Protein 6GI4 (pdb70)

Secondary structure (DSSP, 8-state):
---TT-SPP--HHHHHHHHTTHHHHHHHHHHHT--HHHHHHHHHHHTTT-TT-EETTTEETTTTEEIIIIIHHHHHHTT-SS---HHHHHSHHHHHHHHHHHHHHHHHTTTTT---HHHHHHHHHHHHHH-HHHHHHTT-SSHHHHHHHHTTS-HHHHHHHHHHH-S-THHHHHHHHHHHHHHHHGGG--

B-factor: mean 21.59, std 10.92, range [9.14, 87.13]

Sequence (190 aa):
KHDYTNNPPWNAKVPVQRAMQWMPISQKAGAAWGVDPQLITAIIAIESGGNPNAVVSKKANAIIGLMQQLKASTSSGRDVYRRMMGWSGEPTTSELKNPERNISSMMGAAYLNILETGPLAGIEEDPKVLQYALVVSYANGAGALLRTFSSDRKKAISKINDLDADEFLEHVARNHPAPQAPRYIYKLEQALDAMMLEHHH

Nearest PDB structures (foldseek):
  6gi4-assembly1_B  TM=1.005E+00  e=3.258E-29  Escherichia coli
  6gi3-assembly1_B  TM=1.004E+00  e=4.577E-28  Escherichia coli
  6ghy-assembly2_A  TM=9.962E-01  e=3.650E-27  Escherichia coli K-12
  6ghz-assembly2_A  TM=9.955E-01  e=2.776E-26  Escherichia coli K-12
  4hjv-assembly2_B  TM=9.973E-01  e=7.479E-26  Escherichia coli K-12

Structure (mmCIF, N/CA/C/O backbone):
data_6GI4
#
_entry.id   6GI4
#
_cell.length_a   56.636
_cell.length_b   56.636
_cell.length_c   110.434
_cell.angle_alpha   90.00
_cell.angle_beta   90.00
_cell.angle_gamma   90.00
#
_symmetry.space_group_name_H-M   'P 41 21 2'
#
loop_
_entity.id
_entity.type
_entity.pdbx_description
1 polymer 'Endo-type membrane-bound lytic murein transglycosylase A'
2 non-polymer 2-AMINO-2-HYDROXYMETHYL-PROPANE-1,3-DIOL
3 water water
#
loop_
_atom_site.group_PDB
_atom_site.id
_atom_site.type_symbol
_atom_site.label_atom_id
_atom_site.label_alt_id
_atom_site.label_comp_id
_atom_site.label_asym_id
_atom_site.label_entity_id
_atom_site.label_seq_id
_atom_site.pdbx_PDB_ins_code
_atom_site.Cartn_x
_atom_site.Cartn_y
_atom_site.Cartn_z
_atom_site.occupancy
_atom_site.B_iso_or_equiv
_atom_site.auth_seq_id
_atom_site.auth_comp_id
_atom_site.auth_asym_id
_atom_site.auth_atom_id
_atom_site.pdbx_PDB_model_num
ATOM 1 N N . LYS A 1 2 ? 96.322 43.308 8.403 1.00 43.26 19 LYS B N 1
ATOM 2 C CA . LYS A 1 2 ? 95.930 43.745 7.031 1.00 38.01 19 LYS B CA 1
ATOM 3 C C . LYS A 1 2 ? 94.686 42.952 6.600 1.00 33.70 19 LYS B C 1
ATOM 4 O O . LYS A 1 2 ? 94.775 41.897 5.958 1.00 37.86 19 LYS B O 1
ATOM 10 N N . HIS A 1 3 ? 93.523 43.486 6.989 1.00 24.79 20 HIS B N 1
ATOM 11 C CA . HIS A 1 3 ? 92.211 42.887 6.834 1.00 19.90 20 HIS B CA 1
ATOM 12 C C . HIS A 1 3 ? 91.850 42.623 5.360 1.00 20.07 20 HIS B C 1
ATOM 13 O O . HIS A 1 3 ? 91.916 43.543 4.547 1.00 21.03 20 HIS B O 1
ATOM 20 N N . ASP A 1 4 ? 91.421 41.374 5.087 1.00 20.96 21 ASP B N 1
ATOM 21 C CA . ASP A 1 4 ? 90.918 40.890 3.783 1.00 23.13 21 ASP B CA 1
ATOM 22 C C . ASP A 1 4 ? 89.424 41.255 3.680 1.00 19.79 21 ASP B C 1
ATOM 23 O O . ASP A 1 4 ? 88.511 40.394 3.612 1.00 20.40 21 ASP B O 1
ATOM 28 N N . TYR A 1 5 ? 89.203 42.567 3.619 1.00 18.95 22 TYR B N 1
ATOM 29 C CA . TYR A 1 5 ? 87.863 43.151 3.881 1.00 18.66 22 TYR B CA 1
ATOM 30 C C . TYR A 1 5 ? 86.884 42.977 2.715 1.00 19.98 22 TYR B C 1
ATOM 31 O O . TYR A 1 5 ? 85.735 43.207 2.871 1.00 17.69 22 TYR B O 1
ATOM 40 N N . THR A 1 6 ? 87.349 42.495 1.563 1.00 18.64 23 THR B N 1
ATOM 41 C CA . THR A 1 6 ? 86.436 42.265 0.421 1.00 19.31 23 THR B CA 1
ATOM 42 C C . THR A 1 6 ? 85.961 40.814 0.389 1.00 20.32 23 THR B C 1
ATOM 43 O O . THR A 1 6 ? 85.172 40.488 -0.488 1.00 20.34 23 THR B O 1
ATOM 47 N N A ASN A 1 7 ? 86.431 39.983 1.344 0.50 20.61 24 ASN B N 1
ATOM 48 N N B ASN A 1 7 ? 86.425 39.949 1.299 0.50 21.03 24 ASN B N 1
ATOM 49 C CA A ASN A 1 7 ? 86.214 38.516 1.407 0.50 23.01 24 ASN B CA 1
ATOM 50 C CA B ASN A 1 7 ? 86.002 38.563 1.210 0.50 23.49 24 ASN B CA 1
ATOM 51 C C A ASN A 1 7 ? 85.254 38.180 2.545 0.50 22.80 24 ASN B C 1
ATOM 52 C C B ASN A 1 7 ? 85.264 38.171 2.480 0.50 23.12 24 ASN B C 1
ATOM 53 O O A ASN A 1 7 ? 85.538 38.565 3.667 0.50 25.55 24 ASN B O 1
ATOM 54 O O B ASN A 1 7 ? 85.715 38.501 3.567 0.50 23.81 24 ASN B O 1
ATOM 63 N N . PRO A 1 8 ? 84.119 37.461 2.328 1.00 23.75 25 PRO B N 1
ATOM 64 C CA . PRO A 1 8 ? 83.628 37.086 1.003 1.00 23.17 25 PRO B CA 1
ATOM 65 C C . PRO A 1 8 ? 82.906 38.287 0.390 1.00 19.72 25 PRO B C 1
ATOM 66 O O . PRO A 1 8 ? 82.559 39.218 1.117 1.00 20.93 25 PRO B O 1
ATOM 70 N N . PRO A 1 9 ? 82.652 38.269 -0.932 1.00 21.05 26 PRO B N 1
ATOM 71 C CA . PRO A 1 9 ? 81.861 39.293 -1.588 1.00 18.88 26 PRO B CA 1
ATOM 72 C C . PRO A 1 9 ? 80.506 39.478 -0.908 1.00 17.50 26 PRO B C 1
ATOM 73 O O . PRO A 1 9 ? 79.853 38.474 -0.481 1.00 18.92 26 PRO B O 1
ATOM 77 N N . TRP A 1 10 ? 80.088 40.745 -0.766 1.00 13.74 27 TRP B N 1
ATOM 78 C CA . TRP A 1 10 ? 78.778 41.087 -0.287 1.00 12.91 27 TRP B CA 1
ATOM 79 C C . TRP A 1 10 ? 77.901 41.529 -1.451 1.00 13.23 27 TRP B C 1
ATOM 80 O O . TRP A 1 10 ? 78.231 42.507 -2.124 1.00 13.45 27 TRP B O 1
ATOM 91 N N . ASN A 1 11 ? 76.790 40.854 -1.672 1.00 12.42 28 ASN B N 1
ATOM 92 C CA . ASN A 1 11 ? 75.861 41.130 -2.751 1.00 12.99 28 ASN B CA 1
ATOM 93 C C . ASN A 1 11 ? 74.804 42.086 -2.190 1.00 13.30 28 ASN B C 1
ATOM 94 O O . ASN A 1 11 ? 73.872 41.708 -1.463 1.00 14.16 28 ASN B O 1
ATOM 99 N N . ALA A 1 12 ? 74.914 43.376 -2.564 1.00 12.12 29 ALA B N 1
ATOM 100 C CA . ALA A 1 12 ? 74.042 44.404 -2.026 1.00 11.73 29 ALA B CA 1
ATOM 101 C C . ALA A 1 12 ? 72.674 44.503 -2.682 1.00 11.02 29 ALA B C 1
ATOM 102 O O . ALA A 1 12 ? 71.815 45.203 -2.158 1.00 13.35 29 ALA B O 1
ATOM 104 N N . LYS A 1 13 ? 72.451 43.807 -3.810 1.00 12.59 30 LYS B N 1
ATOM 105 C CA . LYS A 1 13 ? 71.261 44.116 -4.587 1.00 14.73 30 LYS B CA 1
ATOM 106 C C . LYS A 1 13 ? 69.989 44.005 -3.756 1.00 13.29 30 LYS B C 1
ATOM 107 O O . LYS A 1 13 ? 69.156 44.898 -3.746 1.00 14.57 30 LYS B O 1
ATO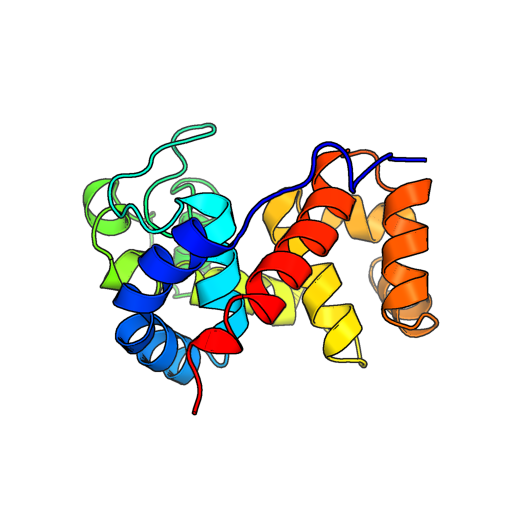M 113 N N . VAL A 1 14 ? 69.787 42.858 -3.106 1.00 13.18 31 VAL B N 1
ATOM 114 C CA . VAL A 1 14 ? 68.520 42.633 -2.427 1.00 15.46 31 VAL B CA 1
ATOM 115 C C . VAL A 1 14 ? 68.418 43.444 -1.138 1.00 15.15 31 VAL B C 1
ATOM 116 O O . VAL A 1 14 ? 67.432 44.112 -0.843 1.00 14.98 31 VAL B O 1
ATOM 120 N N . PRO A 1 15 ? 69.455 43.480 -0.283 1.00 12.89 32 PRO B N 1
ATOM 121 C CA . PRO A 1 15 ? 69.411 44.369 0.868 1.00 14.08 32 PRO B CA 1
ATOM 122 C C . PRO A 1 15 ? 69.074 45.814 0.478 1.00 12.86 32 PRO B C 1
ATOM 123 O O . PRO A 1 15 ? 68.330 46.441 1.199 1.00 13.13 32 PRO B O 1
ATOM 127 N N . VAL A 1 16 ? 69.647 46.314 -0.626 1.00 13.06 33 VAL B N 1
ATOM 128 C CA . VAL A 1 16 ? 69.359 47.685 -1.046 1.00 13.64 33 VAL B CA 1
ATOM 129 C C . VAL A 1 16 ? 67.915 47.798 -1.579 1.00 14.67 33 VAL B C 1
ATOM 130 O O . VAL A 1 16 ? 67.289 48.757 -1.287 1.00 15.49 33 VAL B O 1
ATOM 134 N N . GLN A 1 17 ? 67.425 46.817 -2.331 1.00 14.45 34 GLN B N 1
ATOM 135 C CA . GLN A 1 17 ? 66.055 46.912 -2.803 1.00 17.37 34 GLN B CA 1
ATOM 136 C C . GLN A 1 17 ? 65.112 47.008 -1.616 1.00 17.53 34 GLN B C 1
ATOM 137 O O . GLN A 1 17 ? 64.224 47.826 -1.599 1.00 19.50 34 GLN B O 1
ATOM 143 N N . ARG A 1 18 ? 65.336 46.224 -0.558 1.00 16.99 35 ARG B N 1
ATOM 144 C CA . ARG A 1 18 ? 64.490 46.286 0.634 1.00 18.99 35 ARG B CA 1
ATOM 145 C C . ARG A 1 18 ? 64.669 47.592 1.399 1.00 20.04 35 ARG B C 1
ATOM 146 O O . ARG A 1 18 ? 63.694 48.179 1.926 1.00 19.82 35 ARG B O 1
ATOM 154 N N . ALA A 1 19 ? 65.907 48.080 1.520 1.00 15.99 36 ALA B N 1
ATOM 155 C CA . ALA A 1 19 ? 66.173 49.352 2.200 1.00 16.80 36 ALA B CA 1
ATOM 156 C C . ALA A 1 19 ? 65.474 50.514 1.457 1.00 16.87 36 ALA B C 1
ATOM 157 O O . ALA A 1 19 ? 65.042 51.470 2.088 1.00 16.97 36 ALA B O 1
ATOM 159 N N . MET A 1 20 ? 65.449 50.443 0.118 1.00 16.63 37 MET B N 1
ATOM 160 C CA . MET A 1 20 ? 64.918 51.558 -0.737 1.00 16.50 37 MET B CA 1
ATOM 161 C C . MET A 1 20 ? 63.421 51.743 -0.486 1.00 17.76 37 MET B C 1
ATOM 162 O O . MET A 1 20 ? 62.904 52.834 -0.694 1.00 19.26 37 MET B O 1
ATOM 167 N N . GLN A 1 21 ? 62.731 50.743 0.019 1.00 17.44 38 GLN B N 1
ATOM 168 C CA . GLN A 1 21 ? 61.304 50.941 0.349 1.00 19.55 38 GLN B CA 1
ATOM 169 C C . GLN A 1 21 ? 61.137 52.009 1.431 1.00 20.61 38 GLN B C 1
ATOM 170 O O . GLN A 1 21 ? 60.030 52.594 1.565 1.00 23.05 38 GLN B O 1
ATOM 176 N N . TRP A 1 22 ? 62.191 52.227 2.227 1.00 17.94 39 TRP B N 1
ATOM 177 C CA . TRP A 1 22 ? 62.145 53.178 3.333 1.00 18.07 39 TRP B CA 1
ATOM 178 C C . TRP A 1 22 ? 62.682 54.539 2.931 1.00 19.38 39 TRP B C 1
ATOM 179 O O . TRP A 1 22 ? 62.742 55.461 3.768 1.00 18.88 39 TRP B O 1
ATOM 190 N N . MET A 1 23 ? 63.082 54.698 1.664 1.00 20.51 40 MET B N 1
ATOM 191 C CA . MET A 1 23 ? 63.760 55.901 1.210 1.00 20.75 40 MET B CA 1
ATOM 192 C C . MET A 1 23 ? 62.932 57.161 1.497 1.00 21.23 40 MET B C 1
ATOM 193 O O . MET A 1 23 ? 63.554 58.171 1.813 1.00 22.46 40 MET B O 1
ATOM 198 N N . PRO A 1 24 ? 61.587 57.157 1.378 1.00 27.45 41 PRO B N 1
ATOM 199 C CA . PRO A 1 24 ? 60.813 58.363 1.696 1.00 29.06 41 PRO B CA 1
ATOM 200 C C . PRO A 1 24 ? 61.106 58.853 3.129 1.00 27.33 41 PRO B C 1
ATOM 201 O O . PRO A 1 24 ? 61.402 60.089 3.330 1.00 26.36 41 PRO B O 1
ATOM 205 N N . ILE A 1 25 ? 61.141 57.875 4.067 1.00 26.33 42 ILE B N 1
ATOM 206 C CA . ILE A 1 25 ? 61.422 58.167 5.506 1.00 23.16 42 ILE B CA 1
ATOM 207 C C . ILE A 1 25 ? 62.860 58.663 5.636 1.00 19.92 42 ILE B C 1
ATOM 208 O O . ILE A 1 25 ? 63.170 59.679 6.290 1.00 20.19 42 ILE B O 1
ATOM 213 N N . SER A 1 26 ? 63.813 57.979 4.990 1.00 17.68 43 SER B N 1
ATOM 214 C CA . SER A 1 26 ? 65.156 58.362 5.006 1.00 17.55 43 SER B CA 1
ATOM 215 C C . SER A 1 26 ? 65.347 59.793 4.484 1.00 18.48 43 SER B C 1
ATOM 216 O O . SER A 1 26 ? 66.108 60.523 5.032 1.00 18.43 43 SER B O 1
ATOM 219 N N . GLN A 1 27 ? 64.627 60.152 3.395 1.00 22.02 44 GLN B N 1
ATOM 220 C CA . GLN A 1 27 ? 64.746 61.525 2.878 1.00 23.37 44 GLN B CA 1
ATOM 221 C C . GLN A 1 27 ? 64.162 62.560 3.878 1.00 18.20 44 GLN B C 1
ATOM 222 O O . GLN A 1 27 ? 64.843 63.583 4.084 1.00 22.80 44 GLN B O 1
ATOM 228 N N . LYS A 1 28 ? 63.025 62.238 4.498 1.00 22.88 45 LYS B N 1
ATOM 229 C CA . LYS A 1 28 ? 62.325 63.095 5.539 1.00 24.88 45 LYS B CA 1
ATOM 230 C C . LYS A 1 28 ? 63.218 63.261 6.793 1.00 24.98 45 LYS B C 1
ATOM 231 O O . LYS A 1 28 ? 63.522 64.370 7.264 1.00 25.00 45 LYS B O 1
ATOM 237 N N . ALA A 1 29 ? 63.740 62.128 7.310 1.00 21.73 46 ALA B N 1
ATOM 238 C CA . ALA A 1 29 ? 64.612 62.167 8.464 1.00 20.69 46 ALA B CA 1
ATOM 239 C C . ALA A 1 29 ? 65.973 62.776 8.137 1.00 19.33 46 ALA B C 1
ATOM 240 O O . ALA A 1 29 ? 66.505 63.513 8.914 1.00 20.65 46 ALA B O 1
ATOM 242 N N . GLY A 1 30 ? 66.560 62.467 6.975 1.00 19.73 47 GLY B N 1
ATOM 243 C CA . GLY A 1 30 ? 67.804 63.042 6.627 1.00 18.98 47 GLY B CA 1
ATOM 244 C C . GLY A 1 30 ? 67.667 64.550 6.380 1.00 19.70 47 GLY B C 1
ATOM 245 O O . GLY A 1 30 ? 68.540 65.279 6.729 1.00 23.50 47 GLY B O 1
ATOM 246 N N . ALA A 1 31 ? 66.534 64.926 5.776 1.00 25.94 48 ALA B N 1
ATOM 247 C CA . ALA A 1 31 ? 66.194 66.373 5.611 1.00 29.67 48 ALA B CA 1
ATOM 248 C C . ALA A 1 31 ? 66.287 67.007 7.009 1.00 31.42 48 ALA B C 1
ATOM 249 O O . ALA A 1 31 ? 67.155 67.841 7.256 1.00 34.62 48 ALA B O 1
ATOM 251 N N . ALA A 1 32 ? 65.499 66.476 7.949 1.00 25.32 49 ALA B N 1
ATOM 252 C CA . ALA A 1 32 ? 65.340 67.075 9.285 1.00 22.47 49 ALA B CA 1
ATOM 253 C C . ALA A 1 32 ? 66.667 67.178 10.060 1.00 24.34 49 ALA B C 1
ATOM 254 O O . ALA A 1 32 ? 66.924 68.176 10.763 1.00 24.61 49 ALA B O 1
ATOM 256 N N . TRP A 1 33 ? 67.496 66.115 10.014 1.00 24.33 50 TRP B N 1
ATOM 257 C CA . TRP A 1 33 ? 68.691 65.975 10.832 1.00 23.83 50 TRP B CA 1
ATOM 258 C C . TRP A 1 33 ? 69.946 66.438 10.088 1.00 23.82 50 TRP B C 1
ATOM 259 O O . TRP A 1 33 ? 71.021 66.411 10.628 1.00 26.08 50 TRP B O 1
ATOM 270 N N . GLY A 1 34 ? 69.816 66.835 8.812 1.00 23.75 51 GLY B N 1
ATOM 271 C CA . GLY A 1 34 ? 70.981 67.267 8.033 1.00 24.49 51 GLY B CA 1
ATOM 272 C C . GLY A 1 34 ? 71.888 66.106 7.671 1.00 24.23 51 GLY B C 1
ATOM 273 O O . GLY A 1 34 ? 73.075 66.250 7.589 1.00 23.40 51 GLY B O 1
ATOM 274 N N . VAL A 1 35 ? 71.288 64.953 7.395 1.00 21.78 52 VAL B N 1
ATOM 275 C CA . VAL A 1 35 ? 72.058 63.735 7.127 1.00 21.71 52 VAL B CA 1
ATOM 276 C C . VAL A 1 35 ? 71.683 63.244 5.718 1.00 17.83 52 VAL B C 1
ATOM 277 O O . VAL A 1 35 ? 70.550 63.241 5.293 1.00 21.17 52 VAL B O 1
ATOM 281 N N . ASP A 1 36 ? 72.686 62.719 5.045 1.00 19.20 53 ASP B N 1
ATOM 282 C CA . ASP A 1 36 ? 72.508 62.247 3.683 1.00 20.42 53 ASP B CA 1
ATOM 283 C C . ASP A 1 36 ? 71.626 61.009 3.642 1.00 21.37 53 ASP B C 1
ATOM 284 O O . ASP A 1 36 ? 71.954 59.958 4.217 1.00 19.21 53 ASP B O 1
ATOM 289 N N . PRO A 1 37 ? 70.495 61.062 2.957 1.00 18.76 54 PRO B N 1
ATOM 290 C CA . PRO A 1 37 ? 69.554 59.949 2.854 1.00 19.47 54 PRO B CA 1
ATOM 291 C C . PRO A 1 37 ? 70.182 58.681 2.248 1.00 18.44 54 PRO B C 1
ATOM 292 O O . PRO A 1 37 ? 69.730 57.545 2.536 1.00 17.29 54 PRO B O 1
ATOM 296 N N . GLN A 1 38 ? 71.126 58.862 1.333 1.00 18.94 55 GLN B N 1
ATOM 297 C CA . GLN A 1 38 ? 71.768 57.709 0.709 1.00 20.01 55 GLN B CA 1
ATOM 298 C C . GLN A 1 38 ? 72.576 56.975 1.775 1.00 18.04 55 GLN B C 1
ATOM 299 O O . GLN A 1 38 ? 72.599 55.733 1.754 1.00 18.38 55 GLN B O 1
ATOM 305 N N . LEU A 1 39 ? 73.231 57.720 2.676 1.00 15.59 56 LEU B N 1
ATOM 306 C CA . LEU A 1 39 ? 74.033 57.070 3.757 1.00 16.37 56 LEU B CA 1
ATOM 307 C C . LEU A 1 39 ? 73.086 56.307 4.668 1.00 15.84 56 LEU B C 1
ATOM 308 O O . LEU A 1 39 ? 73.355 55.131 5.030 1.00 13.98 56 LEU B O 1
ATOM 313 N N . ILE A 1 40 ? 71.947 56.886 5.018 1.00 13.43 57 ILE B N 1
ATOM 314 C CA . ILE A 1 40 ? 70.942 56.280 5.863 1.00 14.17 57 ILE B CA 1
ATOM 315 C C . ILE A 1 40 ? 70.503 54.970 5.205 1.00 13.68 57 ILE B C 1
ATOM 316 O O . ILE A 1 40 ? 70.461 53.903 5.839 1.00 12.60 57 ILE B O 1
ATOM 321 N N . THR A 1 41 ? 70.194 55.010 3.896 1.00 13.60 58 THR B N 1
ATOM 322 C CA . THR A 1 41 ? 69.699 53.868 3.210 1.00 13.10 58 THR B CA 1
ATOM 323 C C . THR A 1 41 ? 70.770 52.770 3.177 1.00 10.84 58 THR B C 1
ATOM 324 O O . THR A 1 41 ? 70.424 51.544 3.300 1.00 13.11 58 THR B O 1
ATOM 328 N N . ALA A 1 42 ? 72.024 53.134 2.979 1.00 11.56 59 ALA B N 1
ATOM 329 C CA . ALA A 1 42 ? 73.118 52.167 2.911 1.00 12.93 59 ALA B CA 1
ATOM 330 C C . ALA A 1 42 ? 73.233 51.481 4.261 1.00 12.14 59 ALA B C 1
ATOM 331 O O . ALA A 1 42 ? 73.400 50.225 4.344 1.00 12.36 59 ALA B O 1
ATOM 333 N N . ILE A 1 43 ? 73.088 52.219 5.343 1.00 12.12 60 ILE B N 1
ATOM 334 C CA . ILE A 1 43 ? 73.193 51.670 6.675 1.00 11.49 60 ILE B CA 1
ATOM 335 C C . ILE A 1 43 ? 72.016 50.755 6.936 1.00 11.29 60 ILE B C 1
ATOM 336 O O . ILE A 1 43 ? 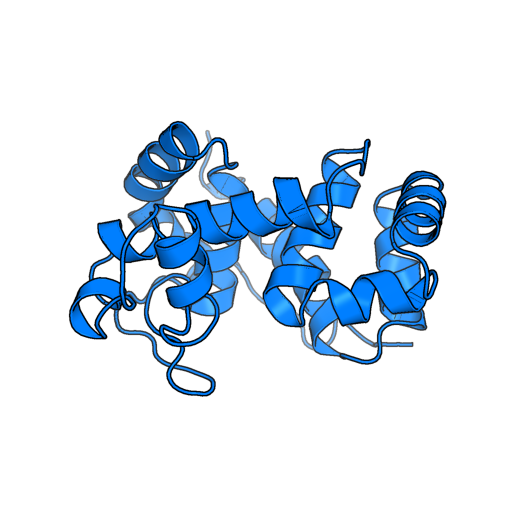72.192 49.647 7.517 1.00 11.77 60 ILE B O 1
ATOM 341 N N . ILE A 1 44 ? 70.795 51.119 6.536 1.00 11.19 61 ILE B N 1
ATOM 342 C CA . ILE A 1 44 ? 69.670 50.189 6.657 1.00 11.15 61 ILE B CA 1
ATOM 343 C C . ILE A 1 44 ? 69.974 48.877 5.932 1.00 10.64 61 ILE B C 1
ATOM 344 O O . ILE A 1 44 ? 69.727 47.800 6.496 1.00 11.32 61 ILE B O 1
ATOM 349 N N . ALA A 1 45 ? 70.493 48.953 4.710 1.00 10.49 62 ALA B N 1
ATOM 350 C CA . ALA A 1 45 ? 70.778 47.778 3.899 1.00 11.40 62 ALA B CA 1
ATOM 351 C C . ALA A 1 45 ? 71.753 46.877 4.646 1.00 12.06 62 ALA B C 1
ATOM 352 O O . ALA A 1 45 ? 71.548 45.674 4.717 1.00 11.30 62 ALA B O 1
ATOM 354 N N . ILE A 1 46 ? 72.819 47.460 5.167 1.00 11.17 63 ILE B N 1
ATOM 355 C CA . ILE A 1 46 ? 73.894 46.720 5.812 1.00 10.36 63 ILE B CA 1
ATOM 356 C C . ILE A 1 46 ? 73.454 46.169 7.169 1.00 11.87 63 ILE B C 1
ATOM 357 O O . ILE A 1 46 ? 73.863 45.034 7.527 1.00 11.87 63 ILE B O 1
ATOM 362 N N . GLU A 1 47 ? 72.683 46.942 7.921 1.00 10.38 64 GLU B N 1
ATOM 363 C CA . GLU A 1 47 ? 72.372 46.569 9.265 1.00 11.72 64 GLU B CA 1
ATOM 364 C C . GLU A 1 47 ? 71.248 45.526 9.291 1.00 13.64 64 GLU B C 1
ATOM 365 O O . GLU A 1 47 ? 71.418 44.465 9.910 1.00 20.95 64 GLU B O 1
ATOM 371 N N . SER A 1 48 ? 70.072 45.892 8.837 1.00 11.66 65 SER B N 1
ATOM 372 C CA . SER A 1 48 ? 68.801 45.142 8.977 1.00 12.66 65 SER B CA 1
ATOM 373 C C . SER A 1 48 ? 68.431 44.489 7.649 1.00 12.17 65 SER B C 1
ATOM 374 O O . SER A 1 48 ? 67.475 43.709 7.635 1.00 14.69 65 SER B O 1
ATOM 377 N N . GLY A 1 49 ? 69.057 44.876 6.538 1.00 12.61 66 GLY B N 1
ATOM 378 C CA . GLY A 1 49 ? 68.607 44.474 5.223 1.00 12.61 66 GLY B CA 1
ATOM 379 C C . GLY A 1 49 ? 67.191 44.942 4.932 1.00 14.67 66 GLY B C 1
ATOM 380 O O . GLY A 1 49 ? 66.490 44.406 4.098 1.00 17.55 66 GLY B O 1
ATOM 381 N N . GLY A 1 50 ? 66.765 46.031 5.585 1.00 12.88 67 GLY B N 1
ATOM 382 C CA . GLY A 1 50 ? 65.458 46.609 5.397 1.00 13.57 67 GLY B CA 1
ATOM 383 C C . GLY A 1 50 ? 64.337 45.984 6.210 1.00 13.94 67 GLY B C 1
ATOM 384 O O . GLY A 1 50 ? 63.133 46.295 5.986 1.00 16.27 67 GLY B O 1
ATOM 385 N N . ASN A 1 51 ? 64.644 45.149 7.213 1.00 13.77 68 ASN B N 1
ATOM 386 C CA . ASN A 1 51 ? 63.677 44.516 8.029 1.00 14.34 68 ASN B CA 1
ATOM 387 C C . ASN A 1 51 ? 63.449 45.330 9.302 1.00 13.84 68 ASN B C 1
ATOM 388 O O . ASN A 1 51 ? 64.338 45.466 10.157 1.00 13.86 68 ASN B O 1
ATOM 393 N N . PRO A 1 52 ? 62.271 45.974 9.465 1.00 14.47 69 PRO B N 1
ATOM 394 C CA . PRO A 1 52 ? 62.080 46.857 10.598 1.00 16.29 69 PRO B CA 1
ATOM 395 C C . PRO A 1 52 ? 61.924 46.168 11.947 1.00 14.47 69 PRO B C 1
ATOM 396 O O . PRO A 1 52 ? 61.983 46.831 12.967 1.00 15.29 69 PRO B O 1
ATOM 400 N N . ASN A 1 53 ? 61.863 44.818 11.953 1.00 15.57 70 ASN B N 1
ATOM 401 C CA . ASN A 1 53 ? 61.774 44.050 13.154 1.00 15.20 70 ASN B CA 1
ATOM 402 C C . ASN A 1 53 ? 63.123 43.422 13.497 1.00 13.77 70 ASN B C 1
ATOM 403 O O . ASN A 1 53 ? 63.206 42.584 14.371 1.00 16.28 70 ASN B O 1
ATOM 408 N N . ALA A 1 54 ? 64.188 43.831 12.810 1.00 13.63 71 ALA B N 1
ATOM 409 C CA . ALA A 1 54 ? 65.488 43.248 13.028 1.00 13.79 71 ALA B CA 1
ATOM 410 C C . ALA A 1 54 ? 65.941 43.402 14.482 1.00 14.73 71 ALA B C 1
ATOM 411 O O . ALA A 1 54 ? 65.620 44.360 15.201 1.00 14.54 71 ALA B O 1
ATOM 413 N N . VAL A 1 55 ? 66.740 42.433 14.943 1.00 15.06 72 VAL B N 1
ATOM 414 C CA A VAL A 1 55 ? 67.390 42.488 16.239 0.60 15.12 72 VAL B CA 1
ATOM 415 C CA B VAL A 1 55 ? 67.399 42.515 16.226 0.40 15.69 72 VAL B CA 1
ATOM 416 C C . VAL A 1 55 ? 68.803 41.955 16.028 1.00 16.99 72 VAL B C 1
ATOM 417 O O . VAL A 1 55 ? 68.996 41.026 15.246 1.00 18.27 72 V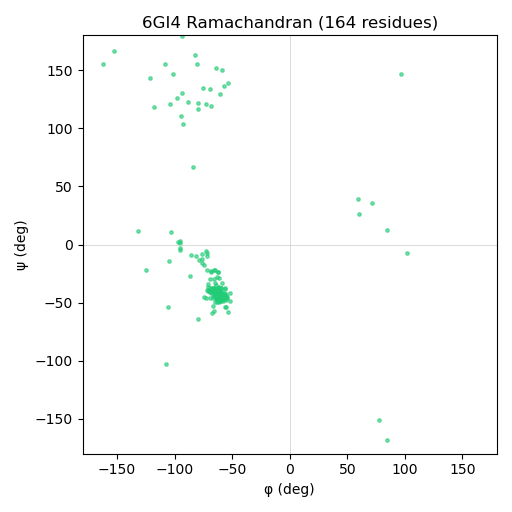AL B O 1
ATOM 424 N N . SER A 1 56 ? 69.783 42.516 16.731 1.00 15.38 73 SER B N 1
ATOM 425 C CA . SER A 1 56 ? 71.129 41.968 16.700 1.00 19.68 73 SER B CA 1
ATOM 426 C C . SER A 1 56 ? 71.880 42.474 17.930 1.00 20.56 73 SER B C 1
ATOM 427 O O . SER A 1 56 ? 71.275 43.136 18.735 1.00 24.34 73 SER B O 1
ATOM 430 N N A LYS A 1 57 ? 73.212 42.322 17.947 0.50 22.26 74 LYS B N 1
ATOM 431 N N B LYS A 1 57 ? 73.029 41.843 18.192 0.50 22.79 74 LYS B N 1
ATOM 432 C CA A LYS A 1 57 ? 74.105 42.564 19.119 0.50 24.69 74 LYS B CA 1
ATOM 433 C CA B LYS A 1 57 ? 73.912 42.181 19.279 0.50 23.55 74 LYS B CA 1
ATOM 434 C C A LYS A 1 57 ? 73.459 43.443 20.203 0.50 26.44 74 LYS B C 1
ATOM 435 C C B LYS A 1 57 ? 73.166 42.261 20.612 0.50 23.57 74 LYS B C 1
ATOM 436 O O A LYS A 1 57 ? 73.051 44.557 19.886 0.50 25.31 74 LYS B O 1
ATOM 437 O O B LYS A 1 57 ? 72.239 41.478 20.943 0.50 23.75 74 LYS B O 1
ATOM 448 N N . ALA A 1 58 ? 73.694 43.096 21.481 1.00 25.43 75 ALA B N 1
ATOM 449 C CA . ALA A 1 58 ? 73.002 43.445 22.659 1.00 26.27 75 ALA B CA 1
ATOM 450 C C . ALA A 1 58 ? 71.712 44.231 22.428 1.00 25.24 75 ALA B C 1
ATOM 451 O O . ALA A 1 58 ? 71.542 45.305 23.017 1.00 25.34 75 ALA B O 1
ATOM 453 N N . ASN A 1 59 ? 70.747 43.588 21.753 1.00 19.90 76 ASN B N 1
ATOM 454 C CA . ASN A 1 59 ? 69.432 44.109 21.587 1.00 20.68 76 ASN B CA 1
ATOM 455 C C . ASN A 1 59 ? 69.481 45.466 20.856 1.00 17.59 76 ASN B C 1
ATOM 456 O O . ASN A 1 59 ? 68.697 46.373 21.148 1.00 19.96 76 ASN B O 1
ATOM 461 N N . ALA A 1 60 ? 70.370 45.567 19.865 1.00 13.86 77 ALA B N 1
ATOM 462 C CA . ALA A 1 60 ? 70.237 46.605 18.813 1.00 13.13 77 ALA B CA 1
ATOM 463 C C . ALA A 1 60 ? 69.018 46.260 17.950 1.00 13.25 77 ALA B C 1
ATOM 464 O O . ALA A 1 60 ? 68.775 45.103 17.632 1.00 17.07 77 ALA B O 1
ATOM 466 N N . ILE A 1 61 ? 68.181 47.217 17.666 1.00 11.24 78 ILE B N 1
ATOM 467 C CA A ILE A 1 61 ? 66.813 47.000 17.185 0.50 12.13 78 ILE B CA 1
ATOM 468 C CA B ILE A 1 61 ? 66.860 46.962 17.165 0.50 12.50 78 ILE B CA 1
ATOM 469 C C . ILE A 1 61 ? 66.579 47.775 15.903 1.00 12.18 78 ILE B C 1
ATOM 470 O O . ILE A 1 61 ? 66.941 48.967 15.779 1.00 12.13 78 ILE B O 1
ATOM 479 N N . GLY A 1 62 ? 65.829 47.178 14.994 1.00 11.19 79 GLY B N 1
ATOM 480 C CA . GLY A 1 62 ? 65.141 47.913 13.939 1.00 11.35 79 GLY B CA 1
ATOM 481 C C . GLY A 1 62 ? 65.999 48.204 12.722 1.00 11.33 79 GLY B C 1
ATOM 482 O O . GLY A 1 62 ? 67.098 47.620 12.488 1.00 11.41 79 GLY B O 1
ATOM 483 N N . LEU A 1 63 ? 65.486 49.086 11.840 1.00 11.61 80 LEU B N 1
ATOM 484 C CA . LEU A 1 63 ? 66.056 49.266 10.498 1.00 12.13 80 LEU B CA 1
ATOM 485 C C . LEU A 1 63 ? 67.547 49.624 10.530 1.00 11.70 80 LEU B C 1
ATOM 486 O O . LEU A 1 63 ? 68.320 49.144 9.709 1.00 12.65 80 LEU B O 1
ATOM 491 N N . MET A 1 64 ? 67.945 50.445 11.507 1.00 12.14 81 MET B N 1
ATOM 492 C CA . MET A 1 64 ? 69.330 50.882 11.604 1.00 11.53 81 MET B CA 1
ATOM 493 C C . MET A 1 64 ? 70.085 50.192 12.752 1.00 12.67 81 MET B C 1
ATOM 494 O O . MET A 1 64 ? 71.215 50.519 13.031 1.00 13.90 81 MET B O 1
ATOM 499 N N A GLN A 1 65 ? 69.404 49.212 13.362 0.53 12.09 82 GLN B N 1
ATOM 500 N N B GLN A 1 65 ? 69.414 49.276 13.453 0.47 12.78 82 GLN B N 1
ATOM 501 C CA A GLN A 1 65 ? 69.934 48.357 14.452 0.53 12.40 82 GLN B CA 1
ATOM 502 C CA B GLN A 1 65 ? 70.058 48.432 14.487 0.47 12.94 82 GLN B CA 1
ATOM 503 C C A GLN A 1 65 ? 70.607 49.268 15.482 0.53 12.54 82 GLN B C 1
ATOM 504 C C B GLN A 1 65 ? 70.657 49.311 15.569 0.47 13.24 82 GLN B C 1
ATOM 505 O O A GLN A 1 65 ? 71.824 49.221 15.637 0.53 13.36 82 GLN B O 1
ATOM 506 O O B GLN A 1 65 ? 71.836 49.283 15.894 0.47 13.47 82 GLN B O 1
ATOM 517 N N . LEU A 1 66 ? 69.802 50.118 16.159 1.00 12.12 83 LEU B N 1
ATOM 518 C CA . LEU A 1 66 ? 70.197 50.991 17.229 1.00 14.01 83 LEU B CA 1
ATOM 519 C C . LEU A 1 66 ? 69.945 50.328 18.587 1.00 14.35 83 LEU B C 1
ATOM 520 O O . LEU A 1 66 ? 68.874 49.784 18.832 1.00 12.45 83 LEU B O 1
ATOM 525 N N . LYS A 1 67 ? 70.913 50.497 19.485 1.00 14.50 84 LYS B N 1
ATOM 526 C CA . LYS A 1 67 ? 70.759 50.019 20.835 1.00 14.81 84 LYS B CA 1
ATOM 527 C C . LYS A 1 67 ? 70.225 51.125 21.726 1.00 15.19 84 LYS B C 1
ATOM 528 O O . LYS A 1 67 ? 70.846 52.203 21.748 1.00 15.33 84 LYS B O 1
ATOM 534 N N . ALA A 1 68 ? 69.182 50.860 22.494 1.00 13.72 85 ALA B N 1
ATOM 535 C CA . ALA A 1 68 ? 68.513 51.857 23.292 1.00 15.50 85 ALA B CA 1
ATOM 536 C C . ALA A 1 68 ? 69.436 52.425 24.347 1.00 15.90 85 ALA B C 1
ATOM 537 O O . ALA A 1 68 ? 69.378 53.646 24.547 1.00 15.71 85 ALA B O 1
ATOM 539 N N . SER A 1 69 ? 70.157 51.586 25.082 1.00 15.56 86 SER B N 1
ATOM 540 C CA . SER A 1 69 ? 70.818 52.066 26.276 1.00 15.75 86 SER B CA 1
ATOM 541 C C . SER A 1 69 ? 72.073 52.866 25.949 1.00 15.25 86 SER B C 1
ATOM 542 O O . SER A 1 69 ? 72.581 53.541 26.834 1.00 16.35 86 SER B O 1
ATOM 545 N N . THR A 1 70 ? 72.588 52.762 24.731 1.00 14.51 87 THR B N 1
ATOM 546 C CA . THR A 1 70 ? 73.811 53.391 24.340 1.00 14.58 87 THR B CA 1
ATOM 547 C C . THR A 1 70 ? 73.478 54.496 23.347 1.00 13.95 87 THR B C 1
ATOM 548 O O . THR A 1 70 ? 73.307 55.651 23.758 1.00 14.87 87 THR B O 1
ATOM 552 N N A SER A 1 71 ? 73.418 54.149 22.071 0.69 11.69 88 SER B N 1
ATOM 553 N N B SER A 1 71 ? 73.320 54.154 22.066 0.31 12.96 88 SER B N 1
ATOM 554 C CA A SER A 1 71 ? 73.122 55.109 21.017 0.69 12.45 88 SER B CA 1
ATOM 555 C CA B SER A 1 71 ? 73.082 55.132 20.969 0.31 13.09 88 SER B CA 1
ATOM 556 C C A SER A 1 71 ? 71.787 55.813 21.272 0.69 13.23 88 SER B C 1
ATOM 557 C C B SER A 1 71 ? 71.716 55.819 21.086 0.31 13.54 88 SER B C 1
ATOM 558 O O A SER A 1 71 ? 71.705 57.022 21.165 0.69 13.35 88 SER B O 1
ATOM 559 O O B SER A 1 71 ? 71.529 56.989 20.687 0.31 12.17 88 SER B O 1
ATOM 564 N N . GLY A 1 72 ? 70.715 55.068 21.527 1.00 13.20 89 GLY B N 1
ATOM 565 C CA . GLY A 1 72 ? 69.379 55.624 21.797 1.00 14.49 89 GLY B CA 1
ATOM 566 C C . GLY A 1 72 ? 69.426 56.673 22.909 1.00 16.37 89 GLY B C 1
ATOM 567 O O . GLY A 1 72 ? 68.881 57.781 22.749 1.00 16.45 89 GLY B O 1
ATOM 568 N N . ARG A 1 73 ? 70.126 56.343 23.978 1.00 15.10 90 ARG B N 1
ATOM 569 C CA . ARG A 1 73 ? 70.288 57.221 25.142 1.00 17.38 90 ARG B CA 1
ATOM 570 C C . ARG A 1 73 ? 71.066 58.465 24.704 1.00 19.25 90 ARG B C 1
ATOM 571 O O . ARG A 1 73 ? 70.684 59.580 25.119 1.00 16.19 90 ARG B O 1
ATOM 579 N N . ASP A 1 74 ? 72.141 58.294 23.919 1.00 16.49 91 ASP B N 1
ATOM 580 C CA . ASP A 1 74 ? 72.926 59.410 23.413 1.00 18.06 91 ASP B CA 1
ATOM 581 C C . ASP A 1 74 ? 72.005 60.377 22.652 1.00 16.64 91 ASP B C 1
ATOM 582 O O . ASP A 1 74 ? 72.136 61.635 22.799 1.00 15.92 91 ASP B O 1
ATOM 587 N N . VAL A 1 75 ? 71.088 59.878 21.827 1.00 15.30 92 VAL B N 1
ATOM 588 C CA . VAL A 1 75 ? 70.164 60.713 21.077 1.00 15.49 92 VAL B CA 1
ATOM 589 C C . VAL A 1 75 ? 69.239 61.436 22.071 1.00 16.20 92 VAL B C 1
ATOM 590 O O . VAL A 1 75 ? 68.954 62.639 21.906 1.00 15.68 92 VAL B O 1
ATOM 594 N N . TYR A 1 76 ? 68.645 60.711 23.015 1.00 16.26 93 TYR B N 1
ATOM 595 C CA . TYR A 1 76 ? 67.733 61.314 23.987 1.00 16.91 93 TYR B CA 1
ATOM 596 C C . TYR A 1 76 ? 68.490 62.405 24.753 1.00 17.43 93 TYR B C 1
ATOM 597 O O . TYR A 1 76 ? 67.925 63.528 24.924 1.00 18.34 93 TYR B O 1
ATOM 606 N N . ARG A 1 77 ? 69.711 62.155 25.187 1.00 16.60 94 ARG B N 1
ATOM 607 C CA . ARG A 1 77 ? 70.491 63.167 25.909 1.00 19.36 94 ARG B CA 1
ATOM 608 C C . ARG A 1 77 ? 70.587 64.412 25.018 1.00 20.46 94 ARG B C 1
ATOM 609 O O . ARG A 1 77 ? 70.368 65.567 25.501 1.00 19.58 94 ARG B O 1
ATOM 617 N N . ARG A 1 78 ? 70.902 64.237 23.736 1.00 17.57 95 ARG B N 1
ATOM 618 C CA . ARG A 1 78 ? 71.127 65.365 22.824 1.00 20.29 95 ARG B CA 1
ATOM 619 C C . ARG A 1 78 ? 69.839 66.168 22.710 1.00 17.68 95 ARG B C 1
ATOM 620 O O . ARG A 1 78 ? 69.911 67.412 22.642 1.00 20.92 95 ARG B O 1
ATOM 628 N N A MET A 1 79 ? 68.685 65.503 22.732 0.58 17.21 96 MET B N 1
ATOM 629 N N B MET A 1 79 ? 68.693 65.478 22.727 0.42 17.52 96 MET B N 1
ATOM 630 C CA A MET A 1 79 ? 67.388 66.138 22.586 0.58 17.13 96 MET B CA 1
ATOM 631 C CA B MET A 1 79 ? 67.353 66.048 22.614 0.42 17.19 96 MET B CA 1
ATOM 632 C C A MET A 1 79 ? 66.879 66.702 23.934 0.58 16.19 96 MET B C 1
ATOM 633 C C B MET A 1 79 ? 66.927 66.766 23.913 0.42 16.60 96 MET B C 1
ATOM 634 O O A MET A 1 79 ? 65.804 67.254 23.952 0.58 17.06 96 MET B O 1
ATOM 635 O O B MET A 1 79 ? 65.950 67.482 23.873 0.42 17.53 96 MET B O 1
ATOM 644 N N . GLY A 1 80 ? 67.649 66.568 25.029 1.00 16.37 97 GLY B N 1
ATOM 645 C CA . GLY A 1 80 ? 67.269 67.067 26.345 1.00 16.39 97 GLY B CA 1
ATOM 646 C C . GLY A 1 80 ? 66.109 66.296 26.931 1.00 16.28 97 GLY B C 1
ATOM 647 O O . GLY A 1 80 ? 65.407 66.765 27.810 1.00 15.19 97 GLY B O 1
ATOM 648 N N . TRP A 1 81 ? 65.990 65.018 26.529 1.00 16.16 98 TRP B N 1
ATOM 649 C CA . TRP A 1 81 ? 64.988 64.146 27.061 1.00 16.60 98 TRP B CA 1
ATOM 650 C C . TRP A 1 81 ? 65.601 63.213 28.097 1.00 14.67 98 TRP B C 1
ATOM 651 O O . TRP A 1 81 ? 66.751 62.777 27.975 1.00 18.31 98 TRP B O 1
ATOM 662 N N . SER A 1 82 ? 64.798 62.885 29.112 1.00 17.30 99 SER B N 1
ATOM 663 C CA . SER A 1 82 ? 65.243 61.833 30.033 1.00 18.98 99 SER B CA 1
ATOM 664 C C . SER A 1 82 ? 64.957 60.474 29.403 1.00 17.93 99 SER B C 1
ATOM 665 O O . SER A 1 82 ? 64.086 60.352 28.512 1.00 18.96 99 SER B O 1
ATOM 668 N N . GLY A 1 83 ? 65.749 59.516 29.877 1.00 19.16 100 GLY B N 1
ATOM 669 C CA . GLY A 1 83 ? 65.546 58.121 29.549 1.00 19.98 100 GLY B CA 1
ATOM 670 C C . GLY A 1 83 ? 66.047 57.777 28.164 1.00 19.92 100 GLY B C 1
ATOM 671 O O . GLY A 1 83 ? 67.063 58.283 27.703 1.00 19.52 100 GLY B O 1
ATOM 672 N N . GLU A 1 84 ? 65.395 56.762 27.575 1.00 19.41 101 GLU B N 1
ATOM 673 C CA . GLU A 1 84 ? 65.871 56.231 26.290 1.00 19.82 101 GLU B CA 1
ATOM 674 C C . GLU A 1 84 ? 64.699 55.623 25.529 1.00 16.21 101 GLU B C 1
ATOM 675 O O . GLU A 1 84 ? 63.633 55.421 26.105 1.00 18.21 101 GLU B O 1
ATOM 681 N N . PRO A 1 85 ? 64.882 55.342 24.220 1.00 16.76 102 PRO B N 1
ATOM 682 C CA . PRO A 1 85 ? 63.781 54.809 23.421 1.00 17.02 102 PRO B CA 1
ATOM 683 C C . PRO A 1 85 ? 63.372 53.433 23.954 1.00 18.15 102 PRO B C 1
ATOM 684 O O . PRO A 1 85 ? 64.187 52.675 24.513 1.00 18.12 102 PRO B O 1
ATOM 688 N N . THR A 1 86 ? 62.095 53.107 23.754 1.00 17.19 103 THR B N 1
ATOM 689 C CA . THR A 1 86 ? 61.611 51.794 24.027 1.00 18.00 103 THR B CA 1
ATOM 690 C C . THR A 1 86 ? 61.916 50.848 22.861 1.00 16.32 103 THR B C 1
ATOM 691 O O . THR A 1 86 ? 62.058 51.284 21.736 1.00 17.31 103 THR B O 1
ATOM 695 N N . THR A 1 87 ? 61.833 49.548 23.160 1.00 17.02 104 THR B N 1
ATOM 696 C CA . THR A 1 87 ? 61.895 48.540 22.086 1.00 18.54 104 THR B CA 1
ATOM 697 C C . THR A 1 87 ? 60.840 48.811 21.002 1.00 17.92 104 THR B C 1
ATOM 698 O O . THR A 1 87 ? 61.163 48.796 19.832 1.00 17.78 104 THR B O 1
ATOM 702 N N . SER A 1 88 ? 59.601 49.093 21.402 1.00 18.71 105 SER B N 1
ATOM 703 C CA . SER A 1 88 ? 58.490 49.368 20.456 1.00 20.19 105 SER B CA 1
ATOM 704 C C . SER A 1 88 ? 58.802 50.564 19.571 1.00 19.94 105 SER B C 1
ATOM 705 O O . SER A 1 88 ? 58.613 50.530 18.328 1.00 21.27 105 SER B O 1
ATOM 708 N N . GLU A 1 89 ? 59.329 51.624 20.180 1.00 18.59 106 GLU B N 1
ATOM 709 C CA . GLU A 1 89 ? 59.692 52.806 19.422 1.00 21.13 106 GLU B CA 1
ATOM 710 C C . GLU A 1 89 ? 60.744 52.451 18.378 1.00 16.97 106 GLU B C 1
ATOM 711 O O . GLU A 1 89 ? 60.674 52.924 17.257 1.00 18.97 106 GLU B O 1
ATOM 717 N N . LEU A 1 90 ? 61.742 51.634 18.758 1.00 16.23 107 LEU B N 1
ATOM 718 C CA . LEU A 1 90 ? 62.823 51.295 17.851 1.00 14.80 107 LEU B CA 1
ATOM 719 C C . LEU A 1 90 ? 62.375 50.338 16.739 1.00 14.77 107 LEU B C 1
ATOM 720 O O . LEU A 1 90 ? 62.949 50.350 15.713 1.00 14.26 107 LEU B O 1
ATOM 725 N N . LYS A 1 91 ? 61.279 49.609 16.974 1.00 15.62 108 LYS B N 1
ATOM 726 C CA . LYS A 1 91 ? 60.666 48.829 15.897 1.00 17.18 108 LYS B CA 1
ATOM 727 C C . LYS A 1 91 ? 59.814 49.661 14.940 1.00 18.21 108 LYS B C 1
ATOM 728 O O . LYS A 1 91 ? 59.434 49.149 13.866 1.00 19.92 108 LYS B O 1
ATOM 734 N N . ASN A 1 92 ? 59.488 50.925 15.306 1.00 17.37 109 ASN B N 1
ATOM 735 C CA . ASN A 1 92 ? 58.728 51.753 14.431 1.00 18.78 109 ASN B CA 1
ATOM 736 C C . ASN A 1 92 ? 59.662 52.313 13.375 1.00 17.06 109 ASN B C 1
ATOM 737 O O . ASN A 1 92 ? 60.650 52.966 13.742 1.00 15.69 109 ASN B O 1
ATOM 742 N N . PRO A 1 93 ? 59.448 52.095 12.061 1.00 18.01 110 PRO B N 1
ATOM 743 C CA . PRO A 1 93 ? 60.370 52.582 11.053 1.00 17.93 110 PRO B CA 1
ATOM 744 C C . PRO A 1 93 ? 60.694 54.075 11.167 1.00 16.70 110 PRO B C 1
ATOM 745 O O . PRO A 1 93 ? 61.801 54.475 11.003 1.00 16.95 110 PRO B O 1
ATOM 749 N N . GLU A 1 94 ? 59.655 54.901 11.309 1.00 17.35 111 GLU B N 1
ATOM 750 C CA . GLU A 1 94 ? 59.878 56.338 11.317 1.00 19.35 111 GLU B CA 1
ATOM 751 C C . GLU A 1 94 ? 60.777 56.766 12.501 1.00 16.31 111 GLU B C 1
ATOM 752 O O . GLU A 1 94 ? 61.678 57.587 12.352 1.00 16.63 111 GLU B O 1
ATOM 758 N N . ARG A 1 95 ? 60.448 56.273 13.689 1.00 15.92 112 ARG B N 1
ATOM 759 C CA . ARG A 1 95 ? 61.219 56.651 14.893 1.00 17.72 112 ARG B CA 1
ATOM 760 C C . ARG A 1 95 ? 62.645 56.102 14.783 1.00 14.93 112 ARG B C 1
ATOM 761 O O . ARG A 1 95 ? 63.593 56.752 15.133 1.00 13.71 112 ARG B O 1
ATOM 769 N N . ASN A 1 96 ? 62.754 54.884 14.268 1.00 14.42 113 ASN B N 1
ATOM 770 C CA . ASN A 1 96 ? 64.078 54.237 14.182 1.00 12.97 113 ASN B CA 1
ATOM 771 C C . ASN A 1 96 ? 64.970 55.019 13.244 1.00 12.67 113 ASN B C 1
ATOM 772 O O . ASN A 1 96 ? 66.089 55.330 13.603 1.00 11.44 113 ASN B O 1
ATOM 777 N N . ILE A 1 97 ? 64.465 55.392 12.076 1.00 13.18 114 ILE B N 1
ATOM 778 C CA . ILE A 1 97 ? 65.272 56.112 11.117 1.00 12.82 114 ILE B CA 1
ATOM 779 C C . ILE A 1 97 ? 65.580 57.535 11.648 1.00 13.30 114 ILE B C 1
ATOM 780 O O . ILE A 1 97 ? 66.655 58.030 11.451 1.00 13.76 114 ILE B O 1
ATOM 785 N N A SER A 1 98 ? 64.599 58.119 12.337 0.65 13.08 115 SER B N 1
ATOM 786 N N B SER A 1 98 ? 64.641 58.165 12.357 0.35 13.45 115 SER B N 1
ATOM 787 C CA A SER A 1 98 ? 64.829 59.424 12.921 0.65 14.01 115 SER B CA 1
ATOM 788 C CA B SER A 1 98 ? 64.945 59.496 12.910 0.35 13.83 115 SER B CA 1
ATOM 789 C C A SER A 1 98 ? 66.015 59.364 13.900 0.65 12.78 115 SER B C 1
ATOM 790 C C B SER A 1 98 ? 66.063 59.398 13.958 0.35 13.32 115 SER B C 1
ATOM 791 O O A SER A 1 98 ? 66.945 60.170 13.820 0.65 13.50 115 SER B O 1
ATOM 792 O O B SER A 1 98 ? 66.961 60.240 14.037 0.35 13.15 115 SER B O 1
ATOM 797 N N . MET A 1 99 ? 66.016 58.350 14.784 1.00 14.25 116 MET B N 1
ATOM 798 C CA A MET A 1 99 ? 67.042 58.248 15.812 0.50 12.96 116 MET B CA 1
ATOM 799 C CA B MET A 1 99 ? 67.020 58.159 15.832 0.50 14.98 116 MET B CA 1
ATOM 800 C C . MET A 1 99 ? 68.385 57.850 15.215 1.00 13.13 116 MET B C 1
ATOM 801 O O . MET A 1 99 ? 69.390 58.299 15.668 1.00 13.63 116 MET B O 1
ATOM 810 N N . GLY A 1 100 ? 68.388 57.018 14.154 1.00 13.27 117 GLY B N 1
ATOM 811 C CA . GLY A 1 100 ? 69.608 56.683 13.486 1.00 13.54 117 GLY B CA 1
ATOM 812 C C . GLY A 1 100 ? 70.277 57.866 12.808 1.00 13.44 117 GLY B C 1
ATOM 813 O O . GLY A 1 100 ? 71.499 58.031 12.863 1.00 14.19 117 GLY B O 1
ATOM 814 N N . ALA A 1 101 ? 69.447 58.674 12.116 1.00 14.43 118 ALA B N 1
ATOM 815 C CA . ALA A 1 101 ? 69.900 59.909 11.519 1.00 14.31 118 ALA B CA 1
ATOM 816 C C . ALA A 1 101 ? 70.436 60.862 12.607 1.00 13.80 118 ALA B C 1
ATOM 817 O O . ALA A 1 101 ? 71.501 61.399 12.447 1.00 14.56 118 ALA B O 1
ATOM 819 N N . ALA A 1 102 ? 69.699 61.014 13.732 1.00 13.22 119 ALA B N 1
ATOM 820 C CA . ALA A 1 102 ? 70.198 61.808 14.871 1.00 14.44 119 ALA B CA 1
ATOM 821 C C . ALA A 1 102 ? 71.579 61.306 15.328 1.0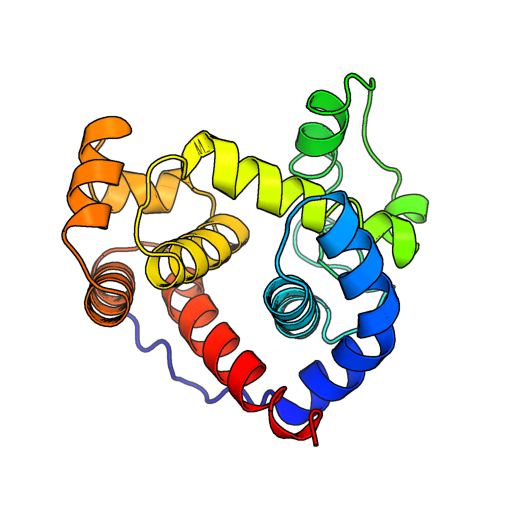0 13.16 119 ALA B C 1
ATOM 822 O O . ALA A 1 102 ? 72.460 62.060 15.611 1.00 13.88 119 ALA B O 1
ATOM 824 N N . TYR A 1 103 ? 71.773 59.968 15.458 1.00 11.91 120 TYR B N 1
ATOM 825 C CA . TYR A 1 103 ? 73.004 59.407 15.958 1.00 12.45 120 TYR B CA 1
ATOM 826 C C . TYR A 1 103 ? 74.158 59.662 14.972 1.00 11.24 120 TYR B C 1
ATOM 827 O O . TYR A 1 103 ? 75.273 60.023 15.348 1.00 11.42 120 TYR B O 1
ATOM 836 N N . LEU A 1 104 ? 73.871 59.511 13.671 1.00 12.15 121 LEU B N 1
ATOM 837 C CA . LEU A 1 104 ? 74.841 59.839 12.668 1.00 12.31 121 LEU B CA 1
ATOM 838 C C . LEU A 1 104 ? 75.243 61.313 12.772 1.00 12.83 121 LEU B C 1
ATOM 839 O O . LEU A 1 104 ? 76.388 61.624 12.658 1.00 13.89 121 LEU B O 1
ATOM 844 N N . ASN A 1 105 ? 74.256 62.175 13.032 1.00 12.87 122 ASN B N 1
ATOM 845 C CA . ASN A 1 105 ? 74.582 63.572 13.159 1.00 13.74 122 ASN B CA 1
ATOM 846 C C . ASN A 1 105 ? 75.452 63.831 14.400 1.00 12.97 122 ASN B C 1
ATOM 847 O O . ASN A 1 105 ? 76.409 64.598 14.347 1.00 14.81 122 ASN B O 1
ATOM 852 N N . ILE A 1 106 ? 75.181 63.131 15.507 1.00 12.85 123 ILE B N 1
ATOM 853 C CA . ILE A 1 106 ? 75.967 63.264 16.703 1.00 12.50 123 ILE B CA 1
ATOM 854 C C . ILE A 1 106 ? 77.407 62.876 16.431 1.00 13.16 123 ILE B C 1
ATOM 855 O O . ILE A 1 106 ? 78.327 63.518 16.860 1.00 15.33 123 ILE B O 1
ATOM 860 N N . LEU A 1 107 ? 77.615 61.771 15.684 1.00 12.45 124 LEU B N 1
ATOM 861 C CA . LEU A 1 107 ? 78.964 61.380 15.325 1.00 12.52 124 LEU B CA 1
ATOM 862 C C . LEU A 1 107 ? 79.662 62.416 14.453 1.00 13.22 124 LEU B C 1
ATOM 863 O O . LEU A 1 107 ? 80.805 62.791 14.744 1.00 14.03 124 LEU B O 1
ATOM 868 N N . GLU A 1 108 ? 78.953 62.904 13.432 1.00 12.80 125 GLU B N 1
ATOM 869 C CA . GLU A 1 108 ? 79.534 63.822 12.458 1.00 17.49 125 GLU B CA 1
ATOM 870 C C . GLU A 1 108 ? 79.927 65.138 13.141 1.00 17.95 125 GLU B C 1
ATOM 871 O O . GLU A 1 108 ? 80.997 65.696 12.847 1.00 19.37 125 GLU B O 1
ATOM 877 N N . THR A 1 109 ? 79.058 65.634 14.021 1.00 17.48 126 THR B N 1
ATOM 878 C CA . THR A 1 109 ? 79.220 66.977 14.579 1.00 18.78 126 THR B CA 1
ATOM 879 C C . THR A 1 109 ? 79.931 66.966 15.929 1.00 20.88 126 THR B C 1
ATOM 880 O O . THR A 1 109 ? 80.180 68.021 16.529 1.00 19.87 126 THR B O 1
ATOM 884 N N . GLY A 1 110 ? 80.221 65.764 16.459 1.00 18.41 127 GLY B N 1
ATOM 885 C CA . GLY A 1 110 ? 80.860 65.536 17.728 1.00 18.21 127 GLY B CA 1
ATOM 886 C C . GLY A 1 110 ? 82.292 65.054 17.557 1.00 17.72 127 GLY B C 1
ATOM 887 O O . GLY A 1 110 ? 83.175 65.809 17.143 1.00 20.68 127 GLY B O 1
ATOM 888 N N . PRO A 1 111 ? 82.547 63.733 17.733 1.00 16.86 128 PRO B N 1
ATOM 889 C CA . PRO A 1 111 ? 83.908 63.243 17.686 1.00 17.41 128 PRO B CA 1
ATOM 890 C C . PRO A 1 111 ? 84.576 63.439 16.319 1.00 16.65 128 PRO B C 1
ATOM 891 O O . PRO A 1 111 ? 85.797 63.563 16.229 1.00 17.34 128 PRO B O 1
ATOM 895 N N . LEU A 1 112 ? 83.765 63.455 15.243 1.00 15.10 129 LEU B N 1
ATOM 896 C CA . LEU A 1 112 ? 84.313 63.524 13.898 1.00 15.21 129 LEU B CA 1
ATOM 897 C C . LEU A 1 112 ? 84.362 64.959 13.350 1.00 16.95 129 LEU B C 1
ATOM 898 O O . LEU A 1 112 ? 84.641 65.125 12.194 1.00 17.02 129 LEU B O 1
ATOM 903 N N . ALA A 1 113 ? 83.975 65.943 14.181 1.00 16.71 130 ALA B N 1
ATOM 904 C CA . ALA A 1 113 ? 83.933 67.343 13.718 1.00 20.33 130 ALA B CA 1
ATOM 905 C C . ALA A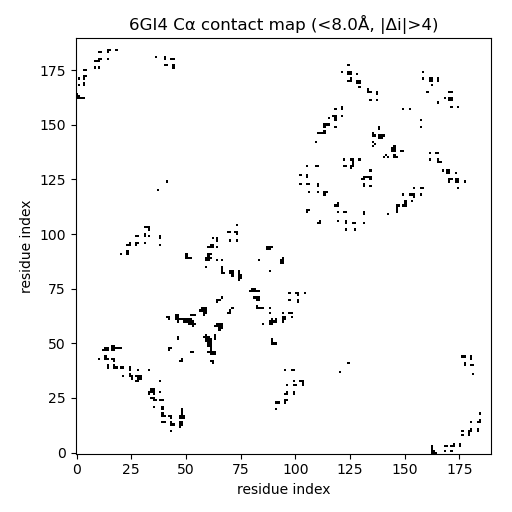 1 113 ? 85.325 67.745 13.206 1.00 19.58 130 ALA B C 1
ATOM 906 O O . ALA A 1 113 ? 86.341 67.436 13.822 1.00 18.54 130 ALA B O 1
ATOM 908 N N . GLY A 1 114 ? 85.358 68.432 12.075 1.00 21.73 131 GLY B N 1
ATOM 909 C CA . GLY A 1 114 ? 86.597 68.952 11.543 1.00 22.97 131 GLY B CA 1
ATOM 910 C C . GLY A 1 114 ? 87.194 68.153 10.403 1.00 22.73 131 GLY B C 1
ATOM 911 O O . GLY A 1 114 ? 88.184 68.562 9.828 1.00 22.46 131 GLY B O 1
ATOM 912 N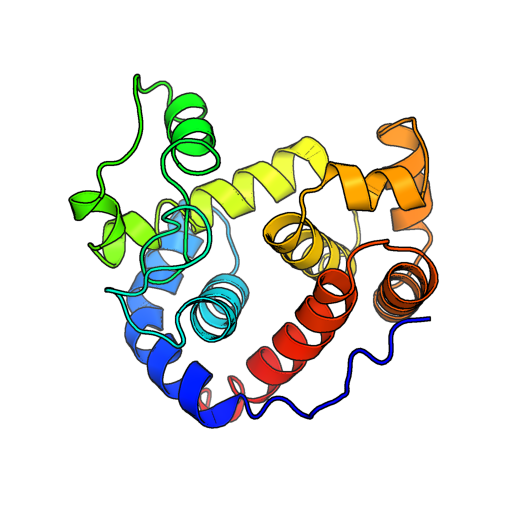 N . ILE A 1 115 ? 86.624 66.966 10.090 1.00 22.87 132 ILE B N 1
ATOM 913 C CA . ILE A 1 115 ? 87.020 66.245 8.897 1.00 21.66 132 ILE B CA 1
ATOM 914 C C . ILE A 1 115 ? 86.445 67.000 7.696 1.00 22.64 132 ILE B C 1
ATOM 915 O O . ILE A 1 115 ? 85.258 67.218 7.627 1.00 25.28 132 ILE B O 1
ATOM 920 N N . GLU A 1 116 ? 87.330 67.433 6.815 1.00 21.87 133 GLU B N 1
ATOM 921 C CA A GLU A 1 116 ? 87.048 68.430 5.743 0.49 23.93 133 GLU B CA 1
ATOM 922 C CA B GLU A 1 116 ? 86.879 68.433 5.827 0.51 22.97 133 GLU B CA 1
ATOM 923 C C . GLU A 1 116 ? 86.380 67.734 4.548 1.00 25.06 133 GLU B C 1
ATOM 924 O O . GLU A 1 116 ? 85.378 68.199 3.970 1.00 30.77 133 GLU B O 1
ATOM 935 N N . ASP A 1 117 ? 86.972 66.610 4.150 1.00 21.21 134 ASP B N 1
ATOM 936 C CA . ASP A 1 117 ? 86.598 65.917 2.913 1.00 21.27 134 ASP B CA 1
ATOM 937 C C . ASP A 1 117 ? 85.338 65.111 3.186 1.00 23.45 134 ASP B C 1
ATOM 938 O O . ASP A 1 117 ? 85.344 64.183 3.993 1.00 18.82 134 ASP B O 1
ATOM 943 N N . PRO A 1 118 ? 84.204 65.416 2.519 1.00 21.08 135 PRO B N 1
ATOM 944 C CA . PRO A 1 118 ? 82.947 64.748 2.808 1.00 22.01 135 PRO B CA 1
ATOM 945 C C . PRO A 1 118 ? 83.031 63.235 2.547 1.00 18.59 135 PRO B C 1
ATOM 946 O O . PRO A 1 118 ? 82.282 62.520 3.186 1.00 16.79 135 PRO B O 1
ATOM 950 N N . LYS A 1 119 ? 83.867 62.788 1.621 1.00 15.87 136 LYS B N 1
ATOM 951 C CA . LYS A 1 119 ? 83.969 61.348 1.348 1.00 17.12 136 LYS B CA 1
ATOM 952 C C . LYS A 1 119 ? 84.717 60.640 2.503 1.00 15.73 136 LYS B C 1
ATOM 953 O O . LYS A 1 119 ? 84.349 59.506 2.913 1.00 14.09 136 LYS B O 1
ATOM 959 N N . VAL A 1 120 ? 85.829 61.221 2.937 1.00 14.81 137 VAL B N 1
ATOM 960 C CA . VAL A 1 120 ? 86.534 60.688 4.113 1.00 14.92 137 VAL B CA 1
ATOM 961 C C . VAL A 1 120 ? 85.611 60.743 5.324 1.00 13.32 137 VAL B C 1
ATOM 962 O O . VAL A 1 120 ? 85.570 59.730 6.097 1.00 12.53 137 VAL B O 1
ATOM 966 N N . LEU A 1 121 ? 84.834 61.810 5.533 1.00 14.46 138 LEU B N 1
ATOM 967 C CA . LEU A 1 121 ? 83.885 61.869 6.611 1.00 14.74 138 LEU B CA 1
ATOM 968 C C . LEU A 1 121 ? 82.899 60.703 6.463 1.00 13.64 138 LEU B C 1
ATOM 969 O O . LEU A 1 121 ? 82.546 60.073 7.473 1.00 13.15 138 LEU B O 1
ATOM 974 N N . GLN A 1 122 ? 82.391 60.448 5.247 1.00 13.43 139 GLN B N 1
ATOM 975 C CA . GLN A 1 122 ? 81.459 59.339 5.097 1.00 13.44 139 GLN B CA 1
ATOM 976 C C . GLN A 1 122 ? 82.072 57.987 5.559 1.00 11.21 139 GLN B C 1
ATOM 977 O O . GLN A 1 122 ? 81.352 57.216 6.271 1.00 11.00 139 GLN B O 1
ATOM 983 N N . TYR A 1 123 ? 83.295 57.704 5.125 1.00 11.00 140 TYR B N 1
ATOM 984 C CA . TYR A 1 123 ? 83.948 56.498 5.572 1.00 10.80 140 TYR B CA 1
ATOM 985 C C . TYR A 1 123 ? 84.145 56.506 7.091 1.00 10.79 140 TYR B C 1
ATOM 986 O O . TYR A 1 123 ? 83.964 55.472 7.740 1.00 10.83 140 TYR B O 1
ATOM 995 N N . ALA A 1 124 ? 84.602 57.626 7.648 1.00 10.47 141 ALA B N 1
ATOM 996 C CA . ALA A 1 124 ? 84.827 57.707 9.091 1.00 11.11 141 ALA B CA 1
ATOM 997 C C . ALA A 1 124 ? 83.498 57.494 9.825 1.00 11.40 141 ALA B C 1
ATOM 998 O O . ALA A 1 124 ? 83.448 56.926 10.958 1.00 10.91 141 ALA B O 1
ATOM 1000 N N . LEU A 1 125 ? 82.390 57.989 9.294 1.00 11.55 142 LEU B N 1
ATOM 1001 C CA . LEU A 1 125 ? 81.078 57.813 9.902 1.00 11.62 142 LEU B CA 1
ATOM 1002 C C . LEU A 1 125 ? 80.704 56.332 9.996 1.00 10.91 142 LEU B C 1
ATOM 1003 O O . LEU A 1 125 ? 80.244 55.902 11.050 1.00 11.93 142 LEU B O 1
ATOM 1008 N N . VAL A 1 126 ? 80.829 55.558 8.897 1.00 9.74 143 VAL B N 1
ATOM 1009 C CA . VAL A 1 126 ? 80.379 54.152 8.956 1.00 10.37 143 VAL B CA 1
ATOM 1010 C C . VAL A 1 126 ? 81.355 53.373 9.832 1.00 10.76 143 VAL B C 1
ATOM 1011 O O . VAL A 1 126 ? 80.887 52.543 10.589 1.00 11.61 143 VAL B O 1
ATOM 1015 N N . VAL A 1 127 ? 82.657 53.702 9.834 1.00 9.67 144 VAL B N 1
ATOM 1016 C CA . VAL A 1 127 ? 83.585 52.980 10.713 1.00 10.21 144 VAL B CA 1
ATOM 1017 C C . VAL A 1 127 ? 83.212 53.254 12.169 1.00 10.13 144 VAL B C 1
ATOM 1018 O O . VAL A 1 127 ? 83.299 52.383 13.044 1.00 11.61 144 VAL B O 1
ATOM 1022 N N . SER A 1 128 ? 82.843 54.490 12.463 1.00 9.95 145 SER B N 1
ATOM 1023 C CA . SER A 1 128 ? 82.445 54.949 13.820 1.00 10.75 145 SER B CA 1
ATOM 1024 C C . SER A 1 128 ? 81.100 54.336 14.210 1.00 11.24 145 SER B C 1
ATOM 1025 O O . SER A 1 128 ? 80.918 53.986 15.359 1.00 12.93 145 SER B O 1
ATOM 1028 N N . TYR A 1 129 ? 80.162 54.230 13.274 1.00 11.98 146 TYR B N 1
ATOM 1029 C CA . TYR A 1 129 ? 78.879 53.619 13.547 1.00 12.53 146 TYR B CA 1
ATOM 1030 C C . TYR A 1 129 ? 79.127 52.150 13.925 1.00 13.55 146 TYR B C 1
ATOM 1031 O O . TYR A 1 129 ? 78.502 51.678 14.868 1.00 15.38 146 TYR B O 1
ATOM 1040 N N . ALA A 1 130 ? 80.034 51.503 13.213 1.00 13.91 147 ALA B N 1
ATOM 1041 C CA . ALA A 1 130 ? 80.356 50.068 13.384 1.00 15.04 147 ALA B CA 1
ATOM 1042 C C . ALA A 1 130 ? 80.994 49.824 14.771 1.00 14.83 147 ALA B C 1
ATOM 1043 O O . ALA A 1 130 ? 80.510 48.954 15.550 1.00 15.03 147 ALA B O 1
ATOM 1045 N N . ASN A 1 131 ? 82.103 50.516 15.077 1.00 14.00 148 ASN B N 1
ATOM 1046 C CA . ASN A 1 131 ? 82.897 50.134 16.243 1.00 15.99 148 ASN B CA 1
ATOM 1047 C C . ASN A 1 131 ? 83.269 51.317 17.144 1.00 14.91 148 ASN B C 1
ATOM 1048 O O . ASN A 1 131 ? 84.110 51.136 18.083 1.00 16.60 148 ASN B O 1
ATOM 1053 N N . GLY A 1 132 ? 82.678 52.499 16.950 1.00 12.97 149 GLY B N 1
ATOM 1054 C CA . GLY A 1 132 ? 82.905 53.654 17.797 1.00 12.42 149 GLY B CA 1
ATOM 1055 C C . GLY A 1 132 ? 83.940 54.580 17.223 1.00 11.95 149 GLY B C 1
ATOM 1056 O O . GLY A 1 132 ? 84.964 54.150 16.702 1.00 12.95 149 GLY B O 1
ATOM 1057 N N . ALA A 1 133 ? 83.772 55.887 17.456 1.00 13.04 150 ALA B N 1
ATOM 1058 C CA . ALA A 1 133 ? 84.721 56.807 16.941 1.00 11.73 150 ALA B CA 1
ATOM 1059 C C . ALA A 1 133 ? 86.057 56.681 17.655 1.00 11.29 150 ALA B C 1
ATOM 1060 O O . ALA A 1 133 ? 87.058 56.954 17.088 1.00 12.52 150 ALA B O 1
ATOM 1062 N N . GLY A 1 134 ? 86.034 56.267 18.936 1.00 12.36 151 GLY B N 1
ATOM 1063 C CA . GLY A 1 134 ? 87.280 56.206 19.666 1.00 12.88 151 GLY B CA 1
ATOM 1064 C C . GLY A 1 134 ? 88.298 55.248 19.080 1.00 11.69 151 GLY B C 1
ATOM 1065 O O . GLY A 1 134 ? 89.477 55.584 18.959 1.00 11.78 151 GLY B O 1
ATOM 1066 N N . ALA A 1 135 ? 87.878 54.019 18.748 1.00 10.86 152 ALA B N 1
ATOM 1067 C CA . ALA A 1 135 ? 88.816 53.040 18.185 1.00 11.38 152 ALA B CA 1
ATOM 1068 C C . ALA A 1 135 ? 89.426 53.583 16.884 1.00 11.55 152 ALA B C 1
ATOM 1069 O O . ALA A 1 135 ? 90.577 53.378 16.607 1.00 13.90 152 ALA B O 1
ATOM 1071 N N . LEU A 1 136 ? 88.589 54.298 16.092 1.00 11.27 153 LEU B N 1
ATOM 1072 C CA . LEU A 1 136 ? 89.104 54.854 14.842 1.00 10.95 153 LEU B CA 1
ATOM 1073 C C . LEU A 1 136 ? 90.147 55.940 15.146 1.00 10.98 153 LEU B C 1
ATOM 1074 O O . LEU A 1 136 ? 91.237 55.920 14.589 1.00 11.73 153 LEU B O 1
ATOM 1079 N N . LEU A 1 137 ? 89.745 56.909 15.980 1.00 10.79 154 LEU B N 1
ATOM 1080 C CA . LEU A 1 137 ? 90.646 58.037 16.247 1.00 12.26 154 LEU B CA 1
ATOM 1081 C C . LEU A 1 137 ? 91.959 57.566 16.859 1.00 12.93 154 LEU B C 1
ATOM 1082 O O . LEU A 1 137 ? 93.006 58.086 16.485 1.00 12.30 154 LEU B O 1
ATOM 1087 N N . ARG A 1 138 ? 91.906 56.572 17.723 1.00 12.51 155 ARG B N 1
ATOM 1088 C CA . ARG A 1 138 ? 93.122 56.118 18.360 1.00 13.92 155 ARG B CA 1
ATOM 1089 C C . ARG A 1 138 ? 94.072 55.353 17.424 1.00 14.65 155 ARG B C 1
ATOM 1090 O O . ARG A 1 138 ? 95.239 55.129 17.755 1.00 16.95 155 ARG B O 1
ATOM 1098 N N . THR A 1 139 ? 93.665 55.029 16.184 1.00 13.75 156 THR B N 1
ATOM 1099 C CA . THR A 1 139 ? 94.598 54.494 15.215 1.00 14.43 156 THR B CA 1
ATOM 1100 C C . THR A 1 139 ? 95.492 55.600 14.642 1.00 15.94 156 THR B C 1
ATOM 1101 O O . THR A 1 139 ? 96.421 55.276 13.901 1.00 18.90 156 THR B O 1
ATOM 1105 N N . PHE A 1 140 ? 95.129 56.847 14.904 1.00 14.12 157 PHE B N 1
ATOM 1106 C CA . PHE A 1 140 ? 95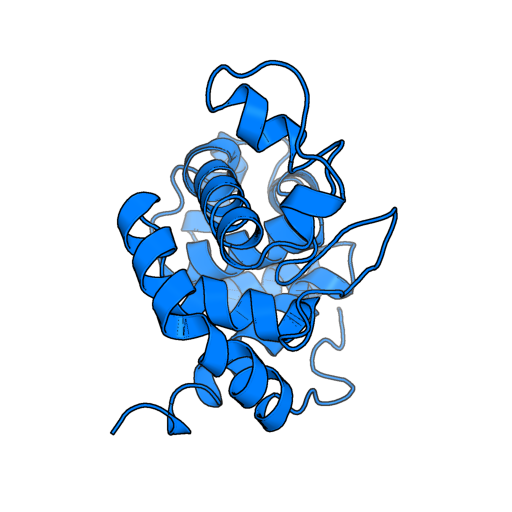.860 58.046 14.480 1.00 17.00 157 PHE B CA 1
ATOM 1107 C C . PHE A 1 140 ? 96.603 58.673 15.667 1.00 19.00 157 PHE B C 1
ATOM 1108 O O . PHE A 1 140 ? 97.785 58.997 15.516 1.00 21.43 157 PHE B O 1
ATOM 1116 N N . SER A 1 141 ? 95.904 58.973 16.768 1.00 18.85 158 SER B N 1
ATOM 1117 C CA . SER A 1 141 ? 96.518 59.637 17.893 1.00 20.02 158 SER B CA 1
ATOM 1118 C C . SER A 1 141 ? 95.647 59.469 19.130 1.00 22.01 158 SER B C 1
ATOM 1119 O O . SER A 1 141 ? 94.406 59.395 19.040 1.00 20.09 158 SER B O 1
ATOM 1122 N N . SER A 1 142 ? 96.297 59.562 20.302 1.00 22.58 159 SER B N 1
ATOM 1123 C CA . SER A 1 142 ? 95.555 59.630 21.537 1.00 24.20 159 SER B CA 1
ATOM 1124 C C . SER A 1 142 ? 94.920 60.998 21.712 1.00 22.60 159 SER B C 1
ATOM 1125 O O . SER A 1 142 ? 94.064 61.139 22.548 1.00 26.32 159 SER B O 1
ATOM 1128 N N . ASP A 1 143 ? 95.377 62.016 20.970 1.00 21.11 160 ASP B N 1
ATOM 1129 C CA . ASP A 1 143 ? 94.800 63.349 21.036 1.00 22.75 160 ASP B CA 1
ATOM 1130 C C . ASP A 1 143 ? 93.794 63.556 19.882 1.00 22.56 160 ASP B C 1
ATOM 1131 O O . ASP A 1 143 ? 94.167 63.384 18.726 1.00 21.85 160 ASP B O 1
ATOM 1136 N N . ARG A 1 144 ? 92.558 63.955 20.205 1.00 20.75 161 ARG B N 1
ATOM 1137 C CA . ARG A 1 144 ? 91.430 64.069 19.240 1.00 24.19 161 ARG B CA 1
ATOM 1138 C C . ARG A 1 144 ? 91.834 65.008 18.098 1.00 24.57 161 ARG B C 1
ATOM 1139 O O . ARG A 1 144 ? 91.738 64.653 16.917 1.00 22.14 161 ARG B O 1
ATOM 1147 N N . LYS A 1 145 ? 92.280 66.223 18.443 1.00 27.47 162 LYS B N 1
ATOM 1148 C CA . LYS A 1 145 ? 92.585 67.231 17.428 1.00 25.76 162 LYS B CA 1
ATOM 1149 C C . LYS A 1 145 ? 93.711 66.758 16.496 1.00 20.58 162 LYS B C 1
ATOM 1150 O O . LYS A 1 145 ? 93.646 66.955 15.302 1.00 21.30 162 LYS B O 1
ATOM 1156 N N . LYS A 1 146 ? 94.736 66.086 17.003 1.00 21.22 163 LYS B N 1
ATOM 1157 C CA . LYS A 1 146 ? 95.800 65.595 16.222 1.00 22.88 163 LYS B CA 1
ATOM 1158 C C . LYS A 1 146 ? 95.321 64.437 15.324 1.00 20.79 163 LYS B C 1
ATOM 1159 O O . LYS A 1 146 ? 95.769 64.266 14.200 1.00 21.08 163 LYS B O 1
ATOM 1165 N N . ALA A 1 147 ? 94.431 63.596 15.852 1.00 19.00 164 ALA B N 1
ATOM 1166 C CA . ALA A 1 147 ? 93.855 62.523 15.032 1.00 16.29 164 ALA B CA 1
ATOM 1167 C C . ALA A 1 147 ? 93.103 63.146 13.833 1.00 15.58 164 ALA B C 1
ATOM 1168 O O . ALA A 1 147 ? 93.230 62.624 12.745 1.00 15.66 164 ALA B O 1
ATOM 1170 N N . ILE A 1 148 ? 92.255 64.144 14.074 1.00 16.10 165 ILE B N 1
ATOM 1171 C CA . ILE A 1 148 ? 91.458 64.790 13.017 1.00 17.32 165 ILE B CA 1
ATOM 1172 C C . ILE A 1 148 ? 92.409 65.428 12.016 1.00 19.57 165 ILE B C 1
ATOM 1173 O O . ILE A 1 148 ? 92.221 65.310 10.798 1.00 20.15 165 ILE B O 1
ATOM 1178 N N . SER A 1 149 ? 93.494 66.018 12.519 1.00 19.98 166 SER B N 1
ATOM 1179 C CA . SER A 1 149 ? 94.508 66.595 11.630 1.00 20.22 166 SER B CA 1
ATOM 1180 C C . SER A 1 149 ? 95.107 65.531 10.714 1.00 21.07 166 SER B C 1
ATOM 1181 O O . SER A 1 149 ? 95.207 65.738 9.522 1.00 20.11 166 SER B O 1
ATOM 1184 N N . LYS A 1 150 ? 95.478 64.355 11.251 1.00 17.78 167 LYS B N 1
ATOM 1185 C CA . LYS A 1 150 ? 96.073 63.253 10.476 1.00 19.77 167 LYS B CA 1
ATOM 1186 C C . LYS A 1 150 ? 95.063 62.675 9.452 1.00 16.92 167 LYS B C 1
ATOM 1187 O O . LYS A 1 150 ? 95.448 62.312 8.339 1.00 18.65 167 LYS B O 1
ATOM 1193 N N . ILE A 1 151 ? 93.782 62.592 9.848 1.00 16.40 168 ILE B N 1
ATOM 1194 C CA . ILE A 1 151 ? 92.711 62.137 8.960 1.00 16.76 168 ILE B CA 1
ATOM 1195 C C . ILE A 1 151 ? 92.618 63.105 7.770 1.00 19.26 168 ILE B C 1
ATOM 1196 O O . ILE A 1 151 ? 92.520 62.671 6.626 1.00 19.27 168 ILE B O 1
ATOM 1201 N N . ASN A 1 152 ? 92.768 64.398 8.059 1.00 19.74 169 ASN B N 1
ATOM 1202 C CA . ASN A 1 152 ? 92.589 65.440 7.056 1.00 22.62 169 ASN B CA 1
ATOM 1203 C C . ASN A 1 152 ? 93.729 65.458 6.037 1.00 23.65 169 ASN B C 1
ATOM 1204 O O . ASN A 1 152 ? 93.571 66.120 4.983 1.00 26.84 169 ASN B O 1
ATOM 1209 N N . ASP A 1 153 ? 94.800 64.718 6.268 1.00 21.18 170 ASP B N 1
ATOM 1210 C CA . ASP A 1 153 ? 95.900 64.569 5.367 1.00 22.64 170 ASP B CA 1
ATOM 1211 C C . ASP A 1 153 ? 95.677 63.468 4.321 1.00 23.08 170 ASP B C 1
ATOM 1212 O O . ASP A 1 153 ? 96.453 63.287 3.391 1.00 23.32 170 ASP B O 1
ATOM 1217 N N . LEU A 1 154 ? 94.613 62.675 4.488 1.00 17.75 171 LEU B N 1
ATOM 1218 C CA . LEU A 1 154 ? 94.393 61.525 3.617 1.00 18.97 171 LEU B CA 1
ATOM 1219 C C . LEU A 1 154 ? 93.218 61.815 2.675 1.00 18.06 171 LEU B C 1
ATOM 1220 O O . LEU A 1 154 ? 92.299 62.542 3.014 1.00 22.45 171 LEU B O 1
ATOM 1225 N N . ASP A 1 155 ? 93.214 61.139 1.529 1.00 20.05 172 ASP B N 1
ATOM 1226 C CA . ASP A 1 155 ? 92.003 61.056 0.752 1.00 20.78 172 ASP B CA 1
ATOM 1227 C C . ASP A 1 155 ? 91.251 59.767 1.133 1.00 22.02 172 ASP B C 1
ATOM 1228 O O . ASP A 1 155 ? 91.726 58.950 1.910 1.00 18.87 172 ASP B O 1
ATOM 1233 N N . ALA A 1 156 ? 90.099 59.566 0.494 1.00 21.66 173 ALA B N 1
ATOM 1234 C CA . ALA A 1 156 ? 89.184 58.471 0.922 1.00 21.88 173 ALA B CA 1
ATOM 1235 C C . ALA A 1 156 ? 89.865 57.116 0.720 1.00 21.53 173 ALA B C 1
ATOM 1236 O O . ALA A 1 156 ? 89.760 56.226 1.589 1.00 19.74 173 ALA B O 1
ATOM 1238 N N . ASP A 1 157 ? 90.616 56.932 -0.357 1.00 19.92 174 ASP B N 1
ATOM 1239 C CA . ASP A 1 157 ? 91.289 55.670 -0.615 1.00 20.97 174 ASP B CA 1
ATOM 1240 C C . ASP A 1 157 ? 92.385 55.372 0.422 1.00 21.48 174 ASP B C 1
ATOM 1241 O O . ASP A 1 157 ? 92.554 54.248 0.899 1.00 20.42 174 ASP B O 1
ATOM 1246 N N . GLU A 1 158 ? 93.189 56.388 0.736 1.00 19.46 175 GLU B N 1
ATOM 1247 C CA . GLU A 1 158 ? 94.220 56.272 1.729 1.00 20.98 175 GLU B CA 1
ATOM 1248 C C . GLU A 1 158 ? 93.642 56.015 3.130 1.00 15.29 175 GLU B C 1
ATOM 1249 O O . GLU A 1 158 ? 94.255 55.263 3.889 1.00 16.53 175 GLU B O 1
ATOM 1255 N N . PHE A 1 159 ? 92.484 56.609 3.381 1.00 15.29 176 PHE B N 1
ATOM 1256 C CA . PHE A 1 159 ? 91.741 56.415 4.647 1.00 13.80 176 PHE B CA 1
ATOM 1257 C C . PHE A 1 159 ? 91.348 54.935 4.789 1.00 13.74 176 PHE B C 1
ATOM 1258 O O . PHE A 1 159 ? 91.598 54.320 5.823 1.00 13.01 176 PHE B O 1
ATOM 1266 N N . LEU A 1 160 ? 90.786 54.364 3.713 1.00 14.76 177 LEU B N 1
ATOM 1267 C CA . LEU A 1 160 ? 90.401 52.942 3.732 1.00 15.16 177 LEU B CA 1
ATOM 1268 C C . LEU A 1 160 ? 91.645 52.086 3.954 1.00 14.57 177 LEU B C 1
ATOM 1269 O O . LEU A 1 160 ? 91.643 51.138 4.735 1.00 14.22 177 LEU B O 1
ATOM 1274 N N . GLU A 1 161 ? 92.746 52.393 3.271 1.00 17.59 178 GLU B N 1
ATOM 1275 C CA . GLU A 1 161 ? 93.923 51.606 3.373 1.00 16.84 178 GLU B CA 1
ATOM 1276 C C . GLU A 1 161 ? 94.476 51.625 4.824 1.00 14.09 178 GLU B C 1
ATOM 1277 O O . GLU A 1 161 ? 94.875 50.585 5.392 1.00 15.64 178 GLU B O 1
ATOM 1283 N N . HIS A 1 162 ? 94.418 52.801 5.437 1.00 13.78 179 HIS B N 1
ATOM 1284 C CA . HIS A 1 162 ? 94.821 52.980 6.816 1.00 14.84 179 HIS B CA 1
ATOM 1285 C C . HIS A 1 162 ? 93.971 52.116 7.761 1.00 14.19 179 HIS B C 1
ATOM 1286 O O . HIS A 1 162 ? 94.482 51.450 8.632 1.00 15.27 179 HIS B O 1
ATOM 1293 N N . VAL A 1 163 ? 92.649 52.201 7.561 1.00 13.16 180 VAL B N 1
ATOM 1294 C CA . VAL A 1 163 ? 91.752 51.438 8.398 1.00 12.24 180 VAL B CA 1
ATOM 1295 C C . VAL A 1 163 ? 91.984 49.941 8.198 1.00 12.68 180 VAL B C 1
ATOM 1296 O O . VAL A 1 163 ? 92.029 49.160 9.164 1.00 13.08 180 VAL B O 1
ATOM 1300 N N . ALA A 1 164 ? 92.202 49.525 6.945 1.00 12.86 181 ALA B N 1
ATOM 1301 C CA . ALA A 1 164 ? 92.436 48.092 6.661 1.00 14.41 181 ALA B CA 1
ATOM 1302 C C . ALA A 1 164 ? 93.746 47.558 7.290 1.00 16.30 181 ALA B C 1
ATOM 1303 O O . ALA A 1 164 ? 93.828 46.389 7.652 1.00 17.19 181 ALA B O 1
ATOM 1305 N N . ARG A 1 165 ? 94.772 48.422 7.374 1.00 16.31 182 ARG B N 1
ATOM 1306 C CA . ARG A 1 165 ? 96.064 48.033 7.943 1.00 18.94 182 ARG B CA 1
ATOM 1307 C C . ARG A 1 165 ? 96.107 48.193 9.461 1.00 17.04 182 ARG B C 1
ATOM 1308 O O . ARG A 1 165 ? 96.826 47.422 10.110 1.00 21.37 182 ARG B O 1
ATOM 1316 N N . ASN A 1 166 ? 95.333 49.102 10.056 1.00 14.69 183 ASN B N 1
ATOM 1317 C CA . ASN A 1 166 ? 95.605 49.551 11.434 1.00 16.13 183 ASN B CA 1
ATOM 1318 C C . ASN A 1 166 ? 94.421 49.407 12.394 1.00 14.91 183 ASN B C 1
ATOM 1319 O O . ASN A 1 166 ? 94.621 49.448 13.586 1.00 16.34 183 ASN B O 1
ATOM 1324 N N . HIS A 1 167 ? 93.165 49.329 11.902 1.00 13.11 184 HIS B N 1
ATOM 1325 C CA . HIS A 1 167 ? 92.034 49.283 12.790 1.00 13.02 184 HIS B CA 1
ATOM 1326 C C . HIS A 1 167 ? 91.960 47.900 13.393 1.00 13.69 184 HIS B C 1
ATOM 1327 O O . HIS A 1 167 ? 92.066 46.923 12.688 1.00 13.38 184 HIS B O 1
ATOM 1334 N N . PRO A 1 168 ? 91.753 47.761 14.704 1.00 12.99 185 PRO B N 1
ATOM 1335 C CA . PRO A 1 168 ? 91.681 46.437 15.293 1.00 12.59 185 PRO B CA 1
ATOM 1336 C C . PRO A 1 168 ? 90.467 45.614 14.914 1.00 14.06 185 PRO B C 1
ATOM 1337 O O . PRO A 1 168 ? 90.554 44.402 14.988 1.00 15.16 185 PRO B O 1
ATOM 1341 N N . ALA A 1 169 ? 89.366 46.268 14.511 1.00 11.87 186 ALA B N 1
ATOM 1342 C CA . ALA A 1 169 ? 88.125 45.587 14.237 1.00 12.20 186 ALA B CA 1
ATOM 1343 C C . ALA A 1 169 ? 88.126 45.136 12.777 1.00 12.68 186 ALA B C 1
ATOM 1344 O O . ALA A 1 169 ? 88.108 45.998 11.894 1.00 12.40 186 ALA B O 1
ATOM 1346 N N . PRO A 1 170 ? 87.960 43.837 12.475 1.00 14.09 187 PRO B N 1
ATOM 1347 C CA . PRO A 1 170 ? 87.814 43.442 11.073 1.00 15.20 187 PRO B CA 1
ATOM 1348 C C . PRO A 1 170 ? 86.569 44.037 10.410 1.00 13.92 187 PRO B C 1
ATOM 1349 O O . PRO A 1 170 ? 86.545 44.244 9.180 1.00 15.10 187 PRO B O 1
ATOM 1353 N N . GLN A 1 171 ? 85.579 44.381 11.198 1.00 13.19 188 GLN B N 1
ATOM 1354 C CA . GLN A 1 171 ? 84.325 44.944 10.684 1.00 13.29 188 GLN B CA 1
ATOM 1355 C C . GLN A 1 171 ? 84.545 46.348 10.111 1.00 12.70 188 GLN B C 1
ATOM 1356 O O . GLN A 1 171 ? 83.712 46.800 9.295 1.00 13.02 188 GLN B O 1
ATOM 1362 N N . ALA A 1 172 ? 85.593 47.057 10.527 1.00 10.96 189 ALA B N 1
ATOM 1363 C CA . ALA A 1 172 ? 85.725 48.455 10.164 1.00 12.04 189 ALA B CA 1
ATOM 1364 C C . ALA A 1 172 ? 85.974 48.630 8.668 1.00 11.67 189 ALA B C 1
ATOM 1365 O O . ALA A 1 172 ? 85.162 49.281 7.991 1.00 11.29 189 ALA B O 1
ATOM 1367 N N . PRO A 1 173 ? 87.035 48.065 8.078 1.00 10.88 190 PRO B N 1
ATOM 1368 C CA . PRO A 1 173 ? 87.228 48.229 6.632 1.00 11.14 190 PRO B CA 1
ATOM 1369 C C . PRO A 1 173 ? 86.104 47.530 5.861 1.00 12.11 190 PRO B C 1
ATOM 1370 O O . PRO A 1 173 ? 85.774 47.919 4.747 1.00 12.04 190 PRO B O 1
ATOM 1374 N N . ARG A 1 174 ? 85.546 46.461 6.423 1.00 10.99 191 ARG B N 1
ATOM 1375 C CA . ARG A 1 174 ? 84.479 45.723 5.772 1.00 11.92 191 ARG B CA 1
ATOM 1376 C C . ARG A 1 174 ? 83.277 46.638 5.600 1.00 10.26 191 ARG B C 1
ATOM 1377 O O . ARG A 1 174 ? 82.559 46.541 4.588 1.00 11.25 191 ARG B O 1
ATOM 1385 N N . TYR A 1 175 ? 83.000 47.515 6.576 1.00 9.95 192 TYR B N 1
ATOM 1386 C CA . TYR A 1 175 ? 81.837 48.432 6.518 1.00 10.11 192 TYR B CA 1
ATOM 1387 C C . TYR A 1 175 ? 82.043 49.405 5.349 1.00 10.44 192 TYR B C 1
ATOM 1388 O O . TYR A 1 175 ? 81.112 49.705 4.657 1.00 10.39 192 TYR B O 1
ATOM 1397 N N . ILE A 1 176 ? 83.269 49.891 5.149 1.00 10.61 193 ILE B N 1
ATOM 1398 C CA . ILE A 1 176 ? 83.527 50.796 4.027 1.00 10.20 193 ILE B CA 1
ATOM 1399 C C . ILE A 1 176 ? 83.269 50.035 2.727 1.00 10.49 193 ILE B C 1
ATOM 1400 O O . ILE A 1 176 ? 82.639 50.587 1.810 1.00 9.94 193 ILE B O 1
ATOM 1405 N N . TYR A 1 177 ? 83.786 48.812 2.611 1.00 10.23 194 TYR B N 1
ATOM 1406 C CA . TYR A 1 177 ? 83.543 47.969 1.420 1.00 10.59 194 TYR B CA 1
ATOM 1407 C C . TYR A 1 177 ? 82.040 47.793 1.151 1.00 10.01 194 TYR B C 1
ATOM 1408 O O . TYR A 1 177 ? 81.511 48.033 0.026 1.00 10.12 194 TYR B O 1
ATOM 1417 N N . LYS A 1 178 ? 81.269 47.454 2.182 1.00 10.06 195 LYS B N 1
ATOM 1418 C CA . LYS A 1 178 ? 79.837 47.257 2.056 1.00 10.08 195 LYS B CA 1
ATOM 1419 C C . LYS A 1 178 ? 79.124 48.550 1.731 1.00 9.58 195 LYS B C 1
ATOM 1420 O O . LYS A 1 178 ? 78.215 48.509 0.924 1.00 9.49 195 LYS B O 1
ATOM 1426 N N . LEU A 1 179 ? 79.558 49.662 2.301 1.00 10.04 196 LEU B N 1
ATOM 1427 C CA . LEU A 1 179 ? 78.940 50.926 1.968 1.00 10.13 196 LEU B CA 1
ATOM 1428 C C . LEU A 1 179 ? 79.061 51.177 0.448 1.00 9.91 196 LEU B C 1
ATOM 1429 O O . LEU A 1 179 ? 78.059 51.617 -0.158 1.00 10.06 196 LEU B O 1
ATOM 1434 N N . GLU A 1 180 ? 80.232 50.926 -0.113 1.00 10.02 197 GLU B N 1
ATOM 1435 C CA . GLU A 1 180 ? 80.399 51.219 -1.532 1.00 10.91 197 GLU B CA 1
ATOM 1436 C C . GLU A 1 180 ? 79.593 50.223 -2.346 1.00 11.14 197 GLU B C 1
ATOM 1437 O O . GLU A 1 180 ? 79.035 50.562 -3.397 1.00 11.55 197 GLU B O 1
ATOM 1443 N N . GLN A 1 181 ? 79.509 48.953 -1.925 1.00 9.56 198 GLN B N 1
ATOM 1444 C CA . GLN A 1 181 ? 78.636 48.008 -2.606 1.00 10.30 198 GLN B CA 1
ATOM 1445 C C . GLN A 1 181 ? 77.200 48.550 -2.608 1.00 9.79 198 GLN B C 1
ATOM 1446 O O . GLN A 1 181 ? 76.478 48.466 -3.643 1.00 10.29 198 GLN B O 1
ATOM 1452 N N . ALA A 1 182 ? 76.730 49.113 -1.481 1.00 9.14 199 ALA B N 1
ATOM 1453 C CA . ALA A 1 182 ? 75.388 49.604 -1.351 1.00 9.68 199 ALA B CA 1
ATOM 1454 C C . ALA A 1 182 ? 75.175 50.844 -2.213 1.00 9.92 199 ALA B C 1
ATOM 1455 O O . ALA A 1 182 ? 74.132 50.929 -2.869 1.00 10.99 199 ALA B O 1
ATOM 1457 N N . LEU A 1 183 ? 76.129 51.787 -2.156 1.00 10.41 200 LEU B N 1
ATOM 1458 C CA . LEU A 1 183 ? 75.951 52.997 -2.970 1.00 10.56 200 LEU B CA 1
ATOM 1459 C C . LEU A 1 183 ? 75.897 52.623 -4.435 1.00 10.01 200 LEU B C 1
ATOM 1460 O O . LEU A 1 183 ? 75.044 53.190 -5.152 1.00 10.94 200 LEU B O 1
ATOM 1465 N N . ASP A 1 184 ? 76.720 51.680 -4.874 1.00 9.65 201 ASP B N 1
ATOM 1466 C CA . ASP A 1 184 ? 76.699 51.250 -6.291 1.00 10.14 201 ASP B CA 1
ATOM 1467 C C . ASP A 1 184 ? 75.331 50.676 -6.611 1.00 11.06 201 ASP B C 1
ATOM 1468 O O . ASP A 1 184 ? 74.711 51.013 -7.653 1.00 12.58 201 ASP B O 1
ATOM 1473 N N . ALA A 1 185 ? 74.801 49.798 -5.757 1.00 12.04 202 ALA B N 1
ATOM 1474 C CA . ALA A 1 185 ? 73.510 49.127 -6.023 1.00 11.07 202 ALA B CA 1
ATOM 1475 C C . ALA A 1 185 ? 72.374 50.160 -6.066 1.00 11.52 202 ALA B C 1
ATOM 1476 O O . ALA A 1 185 ? 71.454 50.009 -6.863 1.00 13.29 202 ALA B O 1
ATOM 1478 N N A MET A 1 186 ? 72.491 51.271 -5.333 0.41 11.80 203 MET B N 1
ATOM 1479 N N B MET A 1 186 ? 72.447 51.253 -5.296 0.59 11.54 203 MET B N 1
ATOM 1480 C CA A MET A 1 186 ? 71.468 52.315 -5.250 0.41 12.43 203 MET B CA 1
ATOM 1481 C CA B MET A 1 186 ? 71.402 52.278 -5.278 0.59 12.27 203 MET B CA 1
ATOM 1482 C C A MET A 1 186 ? 71.419 53.137 -6.551 0.41 12.20 203 MET B C 1
ATOM 1483 C C B MET A 1 186 ? 71.336 52.957 -6.651 0.59 12.16 203 MET B C 1
ATOM 1484 O O A MET A 1 186 ? 70.437 53.856 -6.802 0.41 11.74 203 MET B O 1
ATOM 1485 O O B MET A 1 186 ? 70.257 53.381 -7.031 0.59 11.58 203 MET B O 1
ATOM 1494 N N . LEU A 1 187 ? 72.467 53.032 -7.368 1.00 11.01 204 LEU B N 1
ATOM 1495 C CA . LEU A 1 187 ? 72.445 53.693 -8.714 1.00 11.08 204 LEU B CA 1
ATOM 1496 C C . LEU A 1 187 ? 71.424 53.041 -9.641 1.00 13.29 204 LEU B C 1
ATOM 1497 O O . LEU A 1 187 ? 70.940 53.739 -10.516 1.00 14.84 204 LEU B O 1
ATOM 1502 N N . GLU A 1 188 ? 71.076 51.759 -9.457 1.00 13.63 205 GLU B N 1
ATOM 1503 C CA . GLU A 1 188 ? 70.087 51.113 -10.324 1.00 17.38 205 GLU B CA 1
ATOM 1504 C C . GLU A 1 188 ? 68.720 51.777 -10.102 1.00 18.88 205 GLU B C 1
ATOM 1505 O O . GLU A 1 188 ? 67.858 51.676 -10.971 1.00 22.68 205 GLU B O 1
ATOM 1511 N N . HIS A 1 189 ? 68.498 52.443 -8.963 1.00 16.37 206 HIS B N 1
ATOM 1512 C CA . HIS A 1 189 ? 67.193 52.904 -8.549 1.00 20.27 206 HIS B CA 1
ATOM 1513 C C . HIS A 1 189 ? 66.944 54.376 -8.902 1.00 27.04 206 HIS B C 1
ATOM 1514 O O . HIS A 1 189 ? 65.894 54.917 -8.531 1.00 29.85 206 HIS B O 1
ATOM 1521 N N . HIS A 1 190 ? 67.910 55.022 -9.565 1.00 32.10 207 HIS B N 1
ATOM 1522 C CA . HIS A 1 190 ? 67.743 56.422 -10.004 1.00 40.69 207 HIS B CA 1
ATOM 1523 C C . HIS A 1 190 ? 67.830 56.435 -11.532 1.00 48.13 207 HIS B C 1
ATOM 1524 O O . HIS A 1 190 ? 68.822 55.987 -12.107 1.00 47.30 207 HIS B O 1
ATOM 1531 N N . HIS A 1 191 ? 66.752 56.865 -12.189 1.00 58.73 208 HIS B N 1
ATOM 1532 C CA . HIS A 1 191 ? 66.759 57.064 -13.634 1.00 62.69 208 HIS B CA 1
ATOM 1533 C C . HIS A 1 191 ? 66.762 58.567 -13.917 1.00 56.17 208 HIS B C 1
ATOM 1534 O O . HIS A 1 191 ? 65.759 59.095 -14.349 1.00 62.03 208 HIS B O 1
#

Solvent-accessible surface area: 8929 Å² total; per-residue (Å²): 141,42,96,45,66,93,89,99,38,119,6,112,79,28,0,75,142,0,32,105,40,18,92,31,0,104,165,8,3,80,85,47,60,11,70,36,56,7,0,0,0,0,0,2,25,33,15,21,3,72,30,95,11,86,40,145,72,84,3,3,0,0,0,26,5,58,22,58,70,18,1,58,49,1,15,129,111,49,70,119,106,41,75,4,72,66,86,59,1,66,58,24,96,66,0,0,32,3,0,0,0,31,2,21,38,9,57,82,26,39,1,41,51,14,140,52,106,70,0,26,26,12,0,9,0,0,1,28,23,54,29,10,27,25,0,14,165,32,21,19,118,66,112,173,116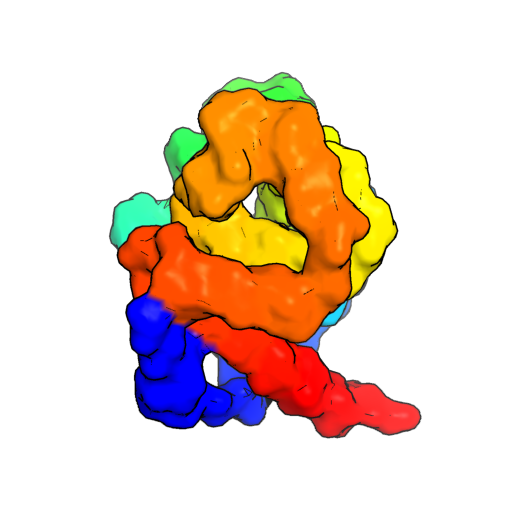,0,14,62,99,0,44,112,48,72,15,106,88,0,27,62,32,0,0,147,80,4,100,15,80,102,0,0,43,15,0,31,42,0,47,58,0,26,84,20,0,127,132,76,96,157

Radius of gyration: 15.84 Å; Cα contacts (8 Å, |Δi|>4): 328; chains: 1; bounding box: 38×32×44 Å

Foldseek 3Di:
DFPLCPPPDQQQQLLVLLVVCLVLLVVLCVVLVHDSLLLSLQLSVPVSNQQQDADDPGQGGSNRHDFVPLQCVLCVVVVHPGGDDNVLSSPSNSVSNSVSSSLSCVCCPLQDLQDDVLLSSLLSQLCSVPHNCLLLVLQPPDSVRSSVVSNVDDNVVSLVSCNVGRPDSVSSNSVVSSVSSSVSCVVVDD